Protein AF-A0A5C8WPX6-F1 (afdb_monomer_lite)

Structure (mmCIF, N/CA/C/O backbone):
data_AF-A0A5C8WPX6-F1
#
_entry.id   AF-A0A5C8WPX6-F1
#
loop_
_atom_site.group_PDB
_atom_site.id
_atom_site.type_symbol
_atom_site.label_atom_id
_atom_site.label_alt_id
_atom_site.label_comp_id
_atom_site.label_asym_id
_atom_site.label_entity_id
_atom_site.label_seq_id
_atom_site.pdbx_PDB_ins_code
_atom_site.Cartn_x
_atom_site.Cartn_y
_atom_site.Cartn_z
_atom_site.occupancy
_atom_site.B_iso_or_equiv
_atom_site.auth_seq_id
_atom_site.auth_comp_id
_atom_site.auth_asym_id
_atom_site.auth_atom_id
_atom_site.pdbx_PDB_model_num
ATOM 1 N N . MET A 1 1 ? -11.030 13.883 15.992 1.00 58.09 1 MET A N 1
ATOM 2 C CA . MET A 1 1 ? -10.259 12.973 16.875 1.00 58.09 1 MET A CA 1
ATOM 3 C C . MET A 1 1 ? -9.801 11.801 16.032 1.00 58.09 1 MET A C 1
ATOM 5 O O . MET A 1 1 ? -10.639 11.222 15.361 1.00 58.09 1 MET A O 1
ATOM 9 N N . THR A 1 2 ? -8.518 11.445 16.071 1.00 79.81 2 THR A N 1
ATOM 10 C CA . THR A 1 2 ? -7.982 10.291 15.332 1.00 79.81 2 THR A CA 1
ATOM 11 C C . THR A 1 2 ? -8.669 8.990 15.760 1.00 79.81 2 THR A C 1
ATOM 13 O O . THR A 1 2 ? -8.796 8.733 16.966 1.00 79.81 2 THR A O 1
ATOM 16 N N . SER A 1 3 ? -9.111 8.182 14.791 1.00 92.81 3 SER A N 1
ATOM 17 C CA . SER A 1 3 ? -9.838 6.932 15.044 1.00 92.81 3 SER A CA 1
ATOM 18 C C . SER A 1 3 ? -8.976 5.901 15.788 1.00 92.81 3 SER A C 1
ATOM 20 O O . SER A 1 3 ? -7.743 5.966 15.778 1.00 92.81 3 SER A O 1
ATOM 22 N N . ARG A 1 4 ? -9.615 4.929 16.459 1.00 94.94 4 ARG A N 1
ATOM 23 C CA . ARG A 1 4 ? -8.891 3.846 17.157 1.00 94.94 4 ARG A CA 1
ATOM 24 C C . ARG A 1 4 ? -8.082 2.989 16.186 1.00 94.94 4 ARG A C 1
ATOM 26 O O . ARG A 1 4 ? -6.950 2.642 16.498 1.00 94.94 4 ARG A O 1
ATOM 33 N N . LEU A 1 5 ? -8.632 2.731 14.998 1.00 95.94 5 LEU A N 1
ATOM 34 C CA . LEU A 1 5 ? -7.941 2.029 13.920 1.00 95.94 5 LEU A CA 1
ATOM 35 C C . LEU A 1 5 ? -6.635 2.734 13.544 1.00 95.94 5 LEU A C 1
ATOM 37 O O . LEU A 1 5 ? -5.576 2.112 13.556 1.00 95.94 5 LEU A O 1
ATOM 41 N N . VAL A 1 6 ? -6.695 4.041 13.276 1.00 96.88 6 VAL A N 1
ATOM 42 C CA . VAL A 1 6 ? -5.510 4.823 12.900 1.00 96.88 6 VAL A CA 1
ATOM 43 C C . VAL A 1 6 ? -4.469 4.829 14.021 1.00 96.88 6 VAL A C 1
ATOM 45 O O . VAL A 1 6 ? -3.284 4.632 13.761 1.00 96.88 6 VAL A O 1
ATOM 48 N N . LYS A 1 7 ? -4.897 4.983 15.281 1.00 95.69 7 LYS A N 1
ATOM 49 C CA . LYS A 1 7 ? -3.989 4.898 16.436 1.00 95.69 7 LYS A CA 1
ATOM 50 C C . LYS A 1 7 ? -3.297 3.535 16.516 1.00 95.69 7 LYS A C 1
ATOM 52 O O . LYS A 1 7 ? -2.087 3.488 16.714 1.00 95.69 7 LYS A O 1
ATOM 57 N N . ALA A 1 8 ? -4.036 2.444 16.325 1.00 95.81 8 ALA A N 1
ATOM 58 C CA . ALA A 1 8 ? -3.476 1.096 16.324 1.00 95.81 8 ALA A CA 1
ATOM 59 C C . ALA A 1 8 ? -2.466 0.891 15.184 1.00 95.81 8 ALA A C 1
ATOM 61 O O . ALA A 1 8 ? -1.377 0.376 15.426 1.00 95.81 8 ALA A O 1
ATOM 62 N N . LEU A 1 9 ? -2.782 1.343 13.966 1.00 96.56 9 LEU A N 1
ATOM 63 C CA . LEU A 1 9 ? -1.863 1.275 12.825 1.00 96.56 9 LEU A CA 1
ATOM 64 C C . LEU A 1 9 ? -0.558 2.035 13.096 1.00 96.56 9 LEU A C 1
ATOM 66 O O . LEU A 1 9 ? 0.528 1.496 12.860 1.00 96.56 9 LEU A O 1
ATOM 70 N N . ALA A 1 10 ? -0.662 3.247 13.645 1.00 95.19 10 ALA A N 1
ATOM 71 C CA . ALA A 1 10 ? 0.487 4.076 13.985 1.00 95.19 10 ALA A CA 1
ATOM 72 C C . ALA A 1 10 ? 1.406 3.410 15.022 1.00 95.19 10 ALA A C 1
ATOM 74 O O . ALA A 1 10 ? 2.622 3.434 14.849 1.00 95.19 10 ALA A O 1
ATOM 75 N N . LEU A 1 11 ? 0.846 2.759 16.051 1.00 94.00 11 LEU A N 1
ATOM 76 C CA . LEU A 1 11 ? 1.622 2.071 17.096 1.00 94.00 11 LEU A CA 1
ATOM 77 C C . LEU A 1 11 ? 2.496 0.932 16.557 1.00 94.00 11 LEU A C 1
ATOM 79 O O . LEU A 1 11 ? 3.579 0.683 17.083 1.00 94.00 11 LEU A O 1
ATOM 83 N N . PHE A 1 12 ? 2.046 0.238 15.511 1.00 94.12 12 PHE A N 1
ATOM 84 C CA . PHE A 1 12 ? 2.819 -0.844 14.902 1.00 94.12 12 PHE A CA 1
ATOM 85 C C . PHE A 1 12 ? 3.834 -0.370 13.858 1.00 94.12 12 PHE A C 1
ATOM 87 O O . PHE A 1 12 ? 4.673 -1.172 13.442 1.00 94.12 12 PHE A O 1
ATOM 94 N N . ASN A 1 13 ? 3.795 0.897 13.425 1.00 94.25 13 ASN A N 1
ATOM 95 C CA . ASN A 1 13 ? 4.735 1.396 12.426 1.00 94.25 13 ASN A CA 1
ATOM 96 C C . ASN A 1 13 ? 6.150 1.519 13.007 1.00 94.25 13 ASN A C 1
ATOM 98 O O . ASN A 1 13 ? 6.547 2.549 13.545 1.00 94.25 13 ASN A O 1
ATOM 102 N N . ARG A 1 14 ? 6.944 0.463 12.847 1.00 92.88 14 ARG A N 1
ATOM 103 C CA . ARG A 1 14 ? 8.343 0.408 13.288 1.00 92.88 14 ARG A CA 1
ATOM 104 C C . ARG A 1 14 ? 9.329 0.351 12.122 1.00 92.88 14 ARG A C 1
ATOM 106 O O . ARG A 1 14 ? 10.440 -0.146 12.281 1.00 92.88 14 ARG A O 1
ATOM 113 N N . LYS A 1 15 ? 8.925 0.792 10.924 1.00 93.12 15 LYS A N 1
ATOM 114 C CA . LYS A 1 15 ? 9.802 0.736 9.752 1.00 93.12 15 LYS A CA 1
ATOM 115 C C . LYS A 1 15 ? 10.900 1.790 9.864 1.00 93.12 15 LYS A C 1
ATOM 117 O O . LYS A 1 15 ? 10.620 2.981 9.813 1.00 93.12 15 LYS A O 1
ATOM 122 N N . GLU A 1 16 ? 12.152 1.355 9.963 1.00 94.31 16 GLU A N 1
ATOM 123 C CA . GLU A 1 16 ? 13.313 2.242 10.143 1.00 94.31 16 GLU A CA 1
ATOM 124 C C . GLU A 1 16 ? 13.377 3.362 9.094 1.00 94.31 16 GLU A C 1
ATOM 126 O O . GLU A 1 16 ? 13.589 4.519 9.443 1.00 94.31 16 GLU A O 1
ATOM 131 N N . ARG A 1 17 ? 13.106 3.044 7.817 1.00 92.81 17 ARG A N 1
ATOM 132 C CA . ARG A 1 17 ? 13.084 4.029 6.719 1.00 92.81 17 ARG A CA 1
ATOM 133 C C . ARG A 1 17 ? 12.062 5.147 6.937 1.00 92.81 17 ARG A C 1
ATOM 135 O O . ARG A 1 17 ? 12.356 6.290 6.612 1.00 92.81 17 ARG A O 1
ATOM 142 N N . PHE A 1 18 ? 10.895 4.835 7.501 1.00 93.38 18 PHE A N 1
ATOM 143 C CA . PHE A 1 18 ? 9.877 5.839 7.808 1.00 93.38 18 PHE A CA 1
ATOM 144 C C . PHE A 1 18 ? 10.382 6.823 8.869 1.00 93.38 18 PHE A C 1
ATOM 146 O O . PHE A 1 18 ? 10.329 8.033 8.666 1.00 93.38 18 PHE A O 1
ATOM 153 N N . TRP A 1 19 ? 10.926 6.304 9.973 1.00 93.88 19 TRP A N 1
ATOM 154 C CA . TRP A 1 19 ? 11.449 7.127 11.066 1.00 93.88 19 TRP A CA 1
ATOM 155 C C . TRP A 1 19 ? 12.663 7.953 10.638 1.00 93.88 19 TRP A C 1
ATOM 157 O O . TRP A 1 19 ? 12.741 9.135 10.961 1.00 93.88 19 TRP A O 1
ATOM 167 N N . LEU A 1 20 ? 13.561 7.367 9.840 1.00 95.50 20 LEU A N 1
ATOM 168 C CA . LEU A 1 20 ? 14.705 8.076 9.274 1.00 95.50 20 LEU A CA 1
ATOM 169 C C . LEU A 1 20 ? 14.271 9.234 8.369 1.00 95.50 20 LEU A C 1
ATOM 171 O O . LEU A 1 20 ? 14.819 10.323 8.484 1.00 95.50 20 LEU A O 1
ATOM 175 N N . LEU A 1 21 ? 13.298 9.021 7.476 1.00 94.06 21 LEU A N 1
ATOM 176 C CA . LEU A 1 21 ? 12.798 10.080 6.594 1.00 94.06 21 LEU A CA 1
ATOM 177 C C . LEU A 1 21 ? 12.067 11.176 7.374 1.00 94.06 21 LEU A C 1
ATOM 179 O O . LEU A 1 21 ? 12.248 12.352 7.067 1.00 94.06 21 LEU A O 1
ATOM 183 N N . SER A 1 22 ? 11.299 10.810 8.405 1.00 92.69 22 SER A N 1
ATOM 184 C CA . SER A 1 22 ? 10.655 11.783 9.292 1.00 92.69 22 SER A CA 1
ATOM 185 C C . SER A 1 22 ? 11.675 12.690 9.979 1.00 92.69 22 SER A C 1
ATOM 187 O O . SER A 1 22 ? 11.438 13.889 10.075 1.00 92.69 22 SER A O 1
ATOM 189 N N . GLU A 1 23 ? 12.799 12.137 10.432 1.00 95.75 23 GLU A N 1
ATOM 190 C CA . GLU A 1 23 ? 13.877 12.912 11.054 1.00 95.75 23 GLU A CA 1
ATOM 191 C C . GLU A 1 23 ? 14.651 13.743 10.020 1.00 95.75 23 GLU A C 1
ATOM 193 O O . GLU A 1 23 ? 14.890 14.931 10.213 1.00 95.75 23 GLU A O 1
ATOM 198 N N . ALA A 1 24 ? 15.023 13.133 8.893 1.00 97.06 24 ALA A N 1
ATOM 199 C CA . ALA A 1 24 ? 15.892 13.761 7.901 1.00 97.06 24 ALA A CA 1
ATOM 200 C C . ALA A 1 24 ? 15.202 14.870 7.089 1.00 97.06 24 ALA A C 1
ATOM 202 O O . ALA A 1 24 ? 15.866 15.808 6.651 1.00 97.06 24 ALA A O 1
ATOM 203 N N . VAL A 1 25 ? 13.893 14.752 6.844 1.00 95.44 25 VAL A N 1
ATOM 204 C CA . VAL A 1 25 ? 13.116 15.687 6.008 1.00 95.44 25 VAL A CA 1
ATOM 205 C C . VAL A 1 25 ? 12.213 16.599 6.850 1.00 95.44 25 VAL A C 1
ATOM 207 O O . VAL A 1 25 ? 11.917 17.720 6.437 1.00 95.44 25 VAL A O 1
ATOM 210 N N . GLY A 1 26 ? 11.779 16.152 8.031 1.00 93.50 26 GLY A N 1
ATOM 211 C CA . GLY A 1 26 ? 10.918 16.926 8.924 1.00 93.50 26 GLY A CA 1
ATOM 212 C C . GLY A 1 26 ? 9.466 17.029 8.445 1.00 93.50 26 GLY A C 1
ATOM 213 O O . GLY A 1 26 ? 8.921 16.104 7.841 1.00 93.50 26 GLY A O 1
ATOM 214 N N . GLU A 1 27 ? 8.820 18.167 8.723 1.00 89.75 27 GLU A N 1
ATOM 215 C CA . GLU A 1 27 ? 7.377 18.386 8.502 1.00 89.75 27 GLU A CA 1
ATOM 216 C C . GLU A 1 27 ? 6.929 18.100 7.059 1.00 89.75 27 GLU A C 1
ATOM 218 O O . GLU A 1 27 ? 5.843 17.563 6.840 1.00 89.75 27 GLU A O 1
ATOM 223 N N . ALA A 1 28 ? 7.781 18.382 6.068 1.00 87.62 28 ALA A N 1
ATOM 224 C CA . ALA A 1 28 ? 7.469 18.133 4.662 1.00 87.62 28 ALA A CA 1
ATOM 225 C C . ALA A 1 28 ? 7.236 16.642 4.349 1.00 87.62 28 ALA A C 1
ATOM 227 O O . ALA A 1 28 ? 6.487 16.327 3.429 1.00 87.62 28 ALA A O 1
ATOM 228 N N . PHE A 1 29 ? 7.827 15.724 5.124 1.00 90.50 29 PHE A N 1
ATOM 229 C CA . PHE A 1 29 ? 7.584 14.285 5.009 1.00 90.50 29 PHE A CA 1
ATOM 230 C C . PHE A 1 29 ? 6.397 13.809 5.848 1.00 90.50 29 PHE A C 1
ATOM 232 O O . PHE A 1 29 ? 6.056 12.644 5.778 1.00 90.50 29 PHE A O 1
ATOM 239 N N . GLN A 1 30 ? 5.735 14.650 6.644 1.00 88.19 30 GLN A N 1
ATOM 240 C CA . GLN A 1 30 ? 4.620 14.195 7.487 1.00 88.19 30 GLN A CA 1
ATOM 241 C C . GLN A 1 30 ? 3.274 14.183 6.748 1.00 88.19 30 GLN A C 1
ATOM 243 O O . GLN A 1 30 ? 2.314 13.568 7.216 1.00 88.19 30 GLN A O 1
ATOM 248 N N . LYS A 1 31 ? 3.183 14.836 5.583 1.00 91.94 31 LYS A N 1
ATOM 249 C CA . LYS A 1 31 ? 1.935 15.001 4.826 1.00 91.94 31 LYS A CA 1
ATOM 250 C C . LYS A 1 31 ? 2.082 14.480 3.401 1.00 91.94 31 LYS A C 1
ATOM 252 O O . LYS A 1 31 ? 3.047 14.800 2.710 1.00 91.94 31 LYS A O 1
ATOM 257 N N . LEU A 1 32 ? 1.096 13.709 2.944 1.00 93.88 32 LEU A N 1
ATOM 258 C CA . LEU A 1 32 ? 0.945 13.413 1.519 1.00 93.88 32 LEU A CA 1
ATOM 259 C C . LEU A 1 32 ? 0.499 14.680 0.782 1.00 93.88 32 LEU A C 1
ATOM 261 O O . LEU A 1 32 ? -0.174 15.537 1.354 1.00 93.88 32 LEU A O 1
ATOM 265 N N . SER A 1 33 ? 0.865 14.808 -0.495 1.00 93.00 33 SER A N 1
ATOM 266 C CA . SER A 1 33 ? 0.473 15.992 -1.259 1.00 93.00 33 SER A CA 1
ATOM 267 C C . SER A 1 33 ? -1.051 16.038 -1.472 1.00 93.00 33 SER A C 1
ATOM 269 O O . SER A 1 33 ? -1.661 14.995 -1.744 1.00 93.00 33 SER A O 1
ATOM 271 N N . PRO A 1 34 ? -1.680 17.230 -1.418 1.00 94.75 34 PRO A N 1
ATOM 272 C CA . PRO A 1 34 ? -3.118 17.372 -1.660 1.00 94.75 34 PRO A CA 1
ATOM 273 C C . PRO A 1 34 ? -3.557 16.811 -3.019 1.00 94.75 34 PRO A C 1
ATOM 275 O O . PRO A 1 34 ? -4.557 16.103 -3.106 1.00 94.75 34 PRO A O 1
ATOM 278 N N . ASP A 1 35 ? -2.763 17.034 -4.070 1.00 94.31 35 ASP A N 1
ATOM 279 C CA . ASP A 1 35 ? -3.039 16.516 -5.416 1.00 94.31 35 ASP A CA 1
ATOM 280 C C . ASP A 1 35 ? -3.040 14.982 -5.471 1.00 94.31 35 ASP A C 1
ATOM 282 O O . ASP A 1 35 ? -3.846 14.370 -6.186 1.00 94.31 35 ASP A O 1
ATOM 286 N N . TYR A 1 36 ? -2.141 14.343 -4.712 1.00 95.00 36 TYR A N 1
ATOM 287 C CA . TYR A 1 36 ? -2.096 12.890 -4.606 1.00 95.00 36 TYR A CA 1
ATOM 288 C C . TYR A 1 36 ? -3.333 12.363 -3.876 1.00 95.00 36 TYR A C 1
ATOM 290 O O . TYR A 1 36 ? -3.998 11.464 -4.393 1.00 95.00 36 TYR A O 1
ATOM 298 N N . LEU A 1 37 ? -3.686 12.957 -2.730 1.00 97.06 37 LEU A N 1
ATOM 299 C CA . LEU A 1 37 ? -4.878 12.584 -1.962 1.00 97.06 37 LEU A CA 1
ATOM 300 C C . LEU A 1 37 ? -6.163 12.776 -2.772 1.00 97.06 37 LEU A C 1
ATOM 302 O O . LEU A 1 37 ? -7.002 11.880 -2.790 1.00 97.06 37 LEU A O 1
ATOM 306 N N . ALA A 1 38 ? -6.294 13.880 -3.511 1.00 97.12 38 ALA A N 1
ATOM 307 C CA . ALA A 1 38 ? -7.438 14.136 -4.383 1.00 97.12 38 ALA A CA 1
ATOM 308 C C . ALA A 1 38 ? -7.551 13.088 -5.503 1.00 97.12 38 ALA A C 1
ATOM 310 O O . ALA A 1 38 ? -8.639 12.584 -5.795 1.00 97.12 38 ALA A O 1
ATOM 311 N N . SER A 1 39 ? -6.421 12.716 -6.112 1.00 96.69 39 SER A N 1
ATOM 312 C CA . SER A 1 39 ? -6.394 11.698 -7.166 1.00 96.69 39 SER A CA 1
ATOM 313 C C . SER A 1 39 ? -6.726 10.306 -6.622 1.00 96.69 39 SER A C 1
ATOM 315 O O . SER A 1 39 ? -7.511 9.580 -7.233 1.00 96.69 39 SER A O 1
ATOM 317 N N . LEU A 1 40 ? -6.172 9.948 -5.460 1.00 97.56 40 LEU A N 1
ATOM 318 C CA . LEU A 1 40 ? -6.450 8.684 -4.783 1.00 97.56 40 LEU A CA 1
ATOM 319 C C . LEU A 1 40 ? -7.916 8.606 -4.336 1.00 97.56 40 LEU A C 1
ATOM 321 O O . LEU A 1 40 ? -8.576 7.602 -4.583 1.00 97.56 40 LEU A O 1
ATOM 325 N N . SER A 1 41 ? -8.441 9.692 -3.766 1.00 97.88 41 SER A N 1
ATOM 326 C CA . SER A 1 41 ? -9.834 9.840 -3.342 1.00 97.88 41 SER A CA 1
ATOM 327 C C . SER A 1 41 ? -10.812 9.640 -4.499 1.00 97.88 41 SER A C 1
ATOM 329 O O . SER A 1 41 ? -11.744 8.838 -4.398 1.00 97.88 41 SER A O 1
ATOM 331 N N . LYS A 1 42 ? -10.558 10.299 -5.638 1.00 96.88 42 LYS A N 1
ATOM 332 C CA . LYS A 1 42 ? -11.314 10.096 -6.880 1.00 96.88 42 LYS A CA 1
ATOM 333 C C . LYS A 1 42 ? -11.251 8.646 -7.362 1.00 96.88 42 LYS A C 1
ATOM 335 O O . LYS A 1 42 ? -12.263 8.121 -7.818 1.00 96.88 42 LYS A O 1
ATOM 340 N N . GLU A 1 43 ? -10.085 8.006 -7.280 1.00 96.06 43 GLU A N 1
ATOM 341 C CA . GLU A 1 43 ? -9.913 6.628 -7.740 1.00 96.06 43 GLU A CA 1
AT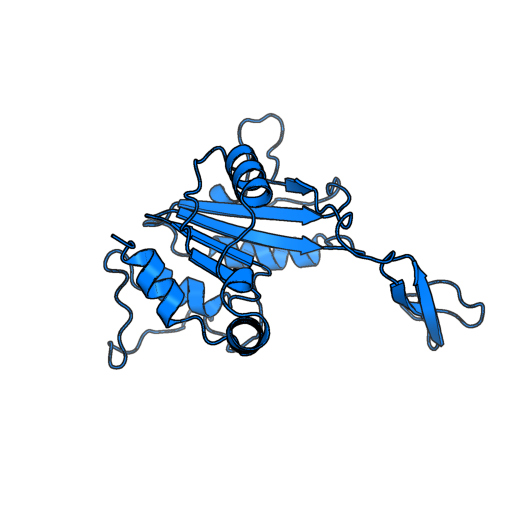OM 342 C C . GLU A 1 43 ? -10.675 5.624 -6.864 1.00 96.06 43 GLU A C 1
ATOM 344 O O . GLU A 1 43 ? -11.281 4.694 -7.388 1.00 96.06 43 GLU A O 1
ATOM 349 N N . ILE A 1 44 ? -10.723 5.807 -5.548 1.00 96.00 44 ILE A N 1
ATOM 350 C CA . ILE A 1 44 ? -11.460 4.885 -4.666 1.00 96.00 44 ILE A CA 1
ATOM 351 C C . ILE A 1 44 ? -12.927 5.287 -4.444 1.00 96.00 44 ILE A C 1
ATOM 353 O O . ILE A 1 44 ? -13.694 4.515 -3.876 1.00 96.00 44 ILE A O 1
ATOM 357 N N . GLY A 1 45 ? -13.332 6.482 -4.886 1.00 95.94 45 GLY A N 1
ATOM 358 C CA . GLY A 1 45 ? -14.686 7.008 -4.690 1.00 95.94 45 GLY A CA 1
ATOM 359 C C . GLY A 1 45 ? -15.004 7.380 -3.236 1.00 95.94 45 GLY A C 1
ATOM 360 O O . GLY A 1 45 ? -16.166 7.353 -2.837 1.00 95.94 45 GLY A O 1
ATOM 361 N N . VAL A 1 46 ? -13.987 7.699 -2.430 1.00 96.75 46 VAL A N 1
ATOM 362 C CA . VAL A 1 46 ? -14.116 8.047 -1.004 1.00 96.75 46 VAL A CA 1
ATOM 363 C C . VAL A 1 46 ? -13.299 9.294 -0.718 1.00 96.75 46 VAL A C 1
ATOM 365 O O . VAL A 1 46 ? -12.134 9.355 -1.102 1.00 96.75 46 VAL A O 1
ATOM 368 N N . SER A 1 47 ? -13.883 10.273 -0.024 1.00 97.69 47 SER A N 1
ATOM 369 C CA . SER A 1 47 ? -13.166 11.478 0.407 1.00 97.69 47 SER A CA 1
ATOM 370 C C . SER A 1 47 ? -12.073 11.109 1.408 1.00 97.69 47 SER A C 1
ATOM 372 O O . SER A 1 47 ? -12.385 10.599 2.480 1.00 97.69 47 SER A O 1
ATOM 374 N N . ILE A 1 48 ? -10.811 11.364 1.058 1.00 98.00 48 ILE A N 1
ATOM 375 C CA . ILE A 1 48 ? -9.671 11.162 1.960 1.00 98.00 48 ILE A CA 1
ATOM 376 C C . ILE A 1 48 ? -9.360 12.512 2.615 1.00 98.00 48 ILE A C 1
ATOM 378 O O . ILE A 1 48 ? -9.157 13.482 1.880 1.00 98.00 48 ILE A O 1
ATOM 382 N N . PRO A 1 49 ? -9.345 12.614 3.954 1.00 96.81 49 PRO A N 1
ATOM 383 C CA . PRO A 1 49 ? -9.036 13.869 4.624 1.00 96.81 49 PRO A CA 1
ATOM 384 C C . PRO A 1 49 ? -7.544 14.217 4.501 1.00 96.81 49 PRO A C 1
ATOM 386 O O . PRO A 1 49 ? -6.694 13.336 4.364 1.00 96.81 49 PRO A O 1
ATOM 389 N N . GLU A 1 50 ? -7.216 15.509 4.565 1.00 95.12 50 GLU A N 1
ATOM 390 C CA . GLU A 1 50 ? -5.832 16.005 4.449 1.00 95.12 50 GLU A CA 1
ATOM 391 C C . GLU A 1 50 ? -4.917 15.519 5.585 1.00 95.12 50 GLU A C 1
ATOM 393 O O . GLU A 1 50 ? -3.703 15.433 5.410 1.00 95.12 50 GLU A O 1
ATOM 398 N N . ASP A 1 51 ? -5.497 15.184 6.739 1.00 94.06 51 ASP A N 1
ATOM 399 C CA . ASP A 1 51 ? -4.814 14.657 7.920 1.00 94.06 51 ASP A CA 1
ATOM 400 C C . ASP A 1 51 ? -4.870 13.120 8.018 1.00 94.06 51 ASP A C 1
ATOM 402 O O . ASP A 1 51 ? -4.598 12.557 9.083 1.00 94.06 51 ASP A O 1
ATOM 406 N N . ALA A 1 52 ? -5.204 12.425 6.921 1.00 97.06 52 ALA A N 1
ATOM 407 C CA . ALA A 1 52 ? -5.151 10.968 6.867 1.00 97.06 52 ALA A CA 1
ATOM 408 C C . ALA A 1 52 ? -3.754 10.458 7.251 1.00 97.06 52 ALA A C 1
ATOM 410 O O . ALA A 1 52 ? -2.726 10.943 6.771 1.00 97.06 52 ALA A O 1
ATOM 411 N N . TRP A 1 53 ? -3.716 9.438 8.105 1.00 97.44 53 TRP A N 1
ATOM 412 C CA . TRP A 1 53 ? -2.465 8.809 8.507 1.00 97.44 53 TRP A CA 1
ATOM 413 C C . TRP A 1 53 ? -1.930 7.927 7.384 1.00 97.44 53 TRP A C 1
ATOM 415 O O . TRP A 1 53 ? -2.703 7.315 6.651 1.00 97.44 53 TRP A O 1
ATOM 425 N N . TRP A 1 54 ? -0.611 7.812 7.268 1.00 97.75 54 TRP A N 1
ATOM 426 C CA . TRP A 1 54 ? 0.010 6.975 6.252 1.00 97.75 54 TRP A CA 1
ATOM 427 C C . TRP A 1 54 ? 1.381 6.448 6.685 1.00 97.75 54 TRP A C 1
ATOM 429 O O . TRP A 1 54 ? 2.008 6.972 7.606 1.00 97.75 54 TRP A O 1
ATOM 439 N N . ALA A 1 55 ? 1.850 5.399 6.007 1.00 96.75 55 ALA A N 1
ATOM 440 C CA . ALA A 1 55 ? 3.198 4.859 6.175 1.00 96.75 55 ALA A CA 1
ATOM 441 C C . ALA A 1 55 ? 3.696 4.179 4.892 1.00 96.75 55 ALA A C 1
ATOM 443 O O . ALA A 1 55 ? 2.915 3.531 4.193 1.00 96.75 55 ALA A O 1
ATOM 444 N N . PHE A 1 56 ? 4.999 4.290 4.611 1.00 94.69 56 PHE A N 1
ATOM 445 C CA . PHE A 1 56 ? 5.665 3.501 3.568 1.00 94.69 56 PHE A CA 1
ATOM 446 C C . PHE A 1 56 ? 6.147 2.157 4.110 1.00 94.69 56 PHE A C 1
ATOM 448 O O . PHE A 1 56 ? 6.485 2.038 5.290 1.00 94.69 56 PHE A O 1
ATOM 455 N N . ASP A 1 57 ? 6.217 1.168 3.219 1.00 94.06 57 ASP A N 1
ATOM 456 C CA . ASP A 1 57 ? 6.740 -0.173 3.487 1.00 94.06 57 ASP A CA 1
ATOM 457 C C . ASP A 1 57 ? 6.134 -0.815 4.750 1.00 94.06 57 ASP A C 1
ATOM 459 O O . ASP A 1 57 ? 6.833 -1.415 5.575 1.00 94.06 57 ASP A O 1
ATOM 463 N N . TYR A 1 58 ? 4.824 -0.649 4.937 1.00 95.31 58 TYR A N 1
ATOM 464 C CA . TYR A 1 58 ? 4.126 -1.155 6.113 1.00 95.31 58 TYR A CA 1
ATOM 465 C C . TYR A 1 58 ? 3.985 -2.675 6.022 1.00 95.31 58 TYR A C 1
ATOM 467 O O . TYR A 1 58 ? 3.582 -3.206 4.987 1.00 95.31 58 TYR A O 1
ATOM 475 N N . HIS A 1 59 ? 4.307 -3.402 7.091 1.00 94.00 59 HIS A N 1
ATOM 476 C CA . HIS A 1 59 ? 4.349 -4.862 7.014 1.00 94.00 59 HIS A CA 1
ATOM 477 C C . HIS A 1 59 ? 2.940 -5.464 7.030 1.00 94.00 59 HIS A C 1
ATOM 479 O O . HIS A 1 59 ? 2.073 -5.066 7.813 1.00 94.00 59 HIS A O 1
ATOM 485 N N . PHE A 1 60 ? 2.736 -6.506 6.223 1.00 92.75 60 PHE A N 1
ATOM 486 C CA . PHE A 1 60 ? 1.459 -7.219 6.159 1.00 92.75 60 PHE A CA 1
ATOM 487 C C . PHE A 1 60 ? 1.029 -7.799 7.520 1.00 92.75 60 PHE A C 1
ATOM 489 O O . PHE A 1 60 ? -0.136 -7.713 7.905 1.00 92.75 60 PHE A O 1
ATOM 496 N N . GLU A 1 61 ? 1.978 -8.333 8.289 1.00 92.62 61 GLU A N 1
ATOM 497 C CA . GLU A 1 61 ? 1.723 -8.912 9.615 1.00 92.62 61 GLU A CA 1
ATOM 498 C C . GLU A 1 61 ? 1.262 -7.873 10.644 1.00 92.62 61 GLU A C 1
ATOM 500 O O . GLU A 1 61 ? 0.452 -8.186 11.516 1.00 92.62 61 GLU A O 1
ATOM 505 N N . TRP A 1 62 ? 1.743 -6.630 10.532 1.00 94.31 62 TRP A N 1
ATOM 506 C CA . TRP A 1 62 ? 1.317 -5.530 11.400 1.00 94.31 62 TRP A CA 1
ATOM 507 C C . TRP A 1 62 ? -0.136 -5.163 11.121 1.00 94.31 62 TRP A C 1
ATOM 509 O O . TRP A 1 62 ? -0.936 -5.057 12.048 1.00 94.31 62 TRP A O 1
ATOM 519 N N . LEU A 1 63 ? -0.500 -5.056 9.839 1.00 95.19 63 LEU A N 1
ATOM 520 C CA . LEU A 1 63 ? -1.881 -4.804 9.438 1.00 95.19 63 LEU A CA 1
ATOM 521 C C . LEU A 1 63 ? -2.810 -5.930 9.904 1.00 95.19 63 LEU A C 1
ATOM 523 O O . LEU A 1 63 ? -3.871 -5.654 10.462 1.00 95.19 63 LEU A O 1
ATOM 527 N N . TYR A 1 64 ? -2.397 -7.188 9.729 1.00 94.00 64 TYR A N 1
ATOM 528 C CA . TYR A 1 64 ? -3.155 -8.333 10.227 1.00 94.00 64 TYR A CA 1
ATOM 529 C C . TYR A 1 64 ? -3.379 -8.244 11.743 1.00 94.00 64 TYR A C 1
ATOM 531 O O . TYR A 1 64 ? -4.516 -8.366 12.191 1.00 94.00 64 TYR A O 1
ATOM 539 N N . ALA A 1 65 ? -2.331 -7.981 12.532 1.00 92.62 65 ALA A N 1
ATOM 540 C CA . ALA A 1 65 ? -2.440 -7.871 13.987 1.00 92.62 65 ALA A CA 1
ATOM 541 C C . ALA A 1 65 ? -3.395 -6.745 14.423 1.00 92.62 65 ALA A C 1
ATOM 543 O O . ALA A 1 65 ? -4.213 -6.942 15.325 1.00 92.62 65 ALA A O 1
ATOM 544 N N . VAL A 1 66 ? -3.343 -5.589 13.752 1.00 94.50 66 VAL A N 1
ATOM 545 C CA . VAL A 1 66 ? -4.269 -4.475 14.005 1.00 94.50 66 VAL A CA 1
ATOM 546 C C . VAL A 1 66 ? -5.706 -4.879 13.700 1.00 94.50 66 VAL A C 1
ATOM 548 O O . VAL A 1 66 ? -6.571 -4.738 14.564 1.00 94.50 66 VAL A O 1
ATOM 551 N N . LEU A 1 67 ? -5.971 -5.418 12.510 1.00 94.75 67 LEU A N 1
ATOM 552 C CA . LEU A 1 67 ? -7.321 -5.815 12.109 1.00 94.75 67 LEU A CA 1
ATOM 553 C C . LEU A 1 67 ? -7.868 -6.960 12.972 1.00 94.75 67 LEU A C 1
ATOM 555 O O . LEU A 1 67 ? -9.053 -6.978 13.294 1.00 94.75 67 LEU A O 1
ATOM 559 N N . PHE A 1 68 ? -7.009 -7.870 13.427 1.00 92.12 68 PHE A N 1
ATOM 560 C CA . PHE A 1 68 ? -7.376 -8.945 14.349 1.00 92.12 68 PHE A CA 1
ATOM 561 C C . PHE A 1 68 ? -7.785 -8.424 15.739 1.00 92.12 68 PHE A C 1
ATOM 563 O O . PHE A 1 68 ? -8.578 -9.059 16.427 1.00 92.12 68 PHE A O 1
ATOM 570 N N . SER A 1 69 ? -7.284 -7.256 16.156 1.00 89.69 69 SER A N 1
ATOM 571 C CA . SER A 1 69 ? -7.665 -6.601 17.422 1.00 89.69 69 SER A CA 1
ATOM 572 C C . SER A 1 69 ? -9.000 -5.835 17.360 1.00 89.69 69 SER A C 1
ATOM 574 O O . SER A 1 69 ? -9.383 -5.144 18.311 1.00 89.69 69 SER A O 1
ATOM 576 N N . SER A 1 70 ? -9.712 -5.919 16.236 1.00 87.75 70 SER A N 1
ATOM 577 C CA . SER A 1 70 ? -11.042 -5.337 16.063 1.00 87.75 70 SER A CA 1
ATOM 578 C C . SER A 1 70 ? -12.101 -6.000 16.967 1.00 87.75 70 SER A C 1
ATOM 580 O O . SER A 1 70 ? -11.900 -7.114 17.454 1.00 87.75 70 SER A O 1
ATOM 582 N N . PRO A 1 71 ? -13.229 -5.316 17.252 1.00 86.81 71 PRO A N 1
ATOM 583 C CA . PRO A 1 71 ? -13.548 -3.922 16.911 1.00 86.81 71 PRO A CA 1
ATOM 584 C C . PRO A 1 71 ? -12.873 -2.897 17.838 1.00 86.81 71 PRO A C 1
ATOM 586 O O . PRO A 1 71 ? -13.000 -1.692 17.629 1.00 86.81 71 PRO A O 1
ATOM 589 N N . ALA A 1 72 ? -12.177 -3.350 18.886 1.00 87.50 72 ALA A N 1
ATOM 590 C CA . ALA A 1 72 ? -11.563 -2.456 19.861 1.00 87.50 72 ALA A CA 1
ATOM 591 C C . ALA A 1 72 ? -10.405 -1.647 19.261 1.00 87.50 72 ALA A C 1
ATOM 593 O O . ALA A 1 72 ? -10.213 -0.498 19.669 1.00 87.50 72 ALA A O 1
ATOM 594 N N . PHE A 1 73 ? -9.670 -2.242 18.311 1.00 89.62 73 PHE A N 1
ATOM 595 C CA . PHE A 1 73 ? -8.435 -1.699 17.739 1.00 89.62 73 PHE A CA 1
ATOM 596 C C . PHE A 1 73 ? -7.492 -1.210 18.840 1.00 89.62 73 PHE A C 1
ATOM 598 O O . PHE A 1 73 ? -7.012 -0.080 18.821 1.00 89.62 73 PHE A O 1
ATOM 605 N N . ASN A 1 74 ? -7.302 -2.048 19.857 1.00 86.62 74 ASN A N 1
ATOM 606 C CA . ASN A 1 74 ? -6.517 -1.712 21.038 1.00 86.62 74 ASN A CA 1
ATOM 607 C C . ASN A 1 74 ? -5.441 -2.774 21.292 1.00 86.62 74 ASN A C 1
ATOM 609 O O . ASN A 1 74 ? -5.523 -3.497 22.284 1.00 86.62 74 ASN A O 1
ATOM 613 N N . PRO A 1 75 ? -4.467 -2.914 20.378 1.00 82.50 75 PRO A N 1
ATOM 614 C CA . PRO A 1 75 ? -3.365 -3.846 20.567 1.00 82.50 75 PRO A CA 1
ATOM 615 C C . PRO A 1 75 ? -2.528 -3.410 21.774 1.00 82.50 75 PRO A C 1
ATOM 617 O O . PRO A 1 75 ? -2.059 -2.273 21.812 1.00 82.50 75 PRO A O 1
ATOM 620 N N . SER A 1 76 ? -2.335 -4.294 22.756 1.00 79.56 76 SER A N 1
ATOM 621 C CA . SER A 1 76 ? -1.546 -3.984 23.954 1.00 79.56 76 SER A CA 1
ATOM 622 C C . SER A 1 76 ? -0.487 -5.056 24.243 1.00 79.56 76 SER A C 1
ATOM 624 O O . SER A 1 76 ? -0.761 -6.256 24.145 1.00 79.56 76 SER A O 1
ATOM 626 N N . PRO A 1 77 ? 0.745 -4.667 24.627 1.00 79.00 77 PRO A N 1
ATOM 627 C CA . PRO A 1 77 ? 1.706 -5.614 25.182 1.00 79.00 77 PRO A CA 1
ATOM 628 C C . PRO A 1 77 ? 1.112 -6.327 26.403 1.00 79.00 77 PRO A C 1
ATOM 630 O O . PRO A 1 77 ? 0.514 -5.687 27.264 1.00 79.00 77 PRO A O 1
ATOM 633 N N . GLY A 1 78 ? 1.290 -7.646 26.490 1.00 72.88 78 GLY A N 1
ATOM 634 C CA . GLY A 1 78 ? 0.730 -8.451 27.583 1.00 72.88 78 GLY A CA 1
ATOM 635 C C . GLY A 1 78 ? -0.692 -8.967 27.342 1.00 72.88 78 GLY A C 1
ATOM 636 O O . GLY A 1 78 ? -1.228 -9.652 28.212 1.00 72.88 78 GLY A O 1
ATOM 637 N N . ASP A 1 79 ? -1.282 -8.706 26.170 1.00 77.62 79 ASP A N 1
ATOM 638 C CA . ASP A 1 79 ? -2.502 -9.390 25.734 1.00 77.62 79 ASP A CA 1
ATOM 639 C C . ASP A 1 79 ? -2.315 -10.919 25.707 1.00 77.62 79 ASP A C 1
ATOM 641 O O . ASP A 1 79 ? -1.207 -11.445 25.556 1.00 77.62 79 ASP A O 1
ATOM 645 N N . ALA A 1 80 ? -3.427 -11.652 25.819 1.00 78.25 80 ALA A N 1
ATOM 646 C CA . ALA A 1 80 ? -3.416 -13.111 25.761 1.00 78.25 80 ALA A CA 1
ATOM 647 C C . ALA A 1 80 ? -2.738 -13.627 24.479 1.00 78.25 80 ALA A C 1
ATOM 649 O O . ALA A 1 80 ? -3.014 -13.136 23.377 1.00 78.25 80 ALA A O 1
ATOM 650 N N . ILE A 1 81 ? -1.907 -14.666 24.630 1.00 84.50 81 ILE A N 1
ATOM 651 C CA . ILE A 1 81 ? -1.195 -15.326 23.528 1.00 84.50 81 ILE A CA 1
ATOM 652 C C . ILE A 1 81 ? -2.198 -15.734 22.446 1.00 84.50 81 ILE A C 1
ATOM 654 O O . ILE A 1 81 ? -3.189 -16.417 22.714 1.00 84.50 81 ILE A O 1
ATOM 658 N N . LYS A 1 82 ? -1.931 -15.318 21.207 1.00 86.81 82 LYS A N 1
ATOM 659 C CA . LYS A 1 82 ? -2.740 -15.675 20.040 1.00 86.81 82 LYS A CA 1
ATOM 660 C C . LYS A 1 82 ? -2.118 -16.867 19.327 1.00 86.81 82 LYS A C 1
ATOM 662 O O . LYS A 1 82 ? -0.898 -16.959 19.194 1.00 86.81 82 LYS A O 1
ATOM 667 N N . THR A 1 83 ? -2.959 -17.783 18.859 1.00 85.75 83 THR A N 1
ATOM 668 C CA . THR A 1 83 ? -2.491 -18.883 18.015 1.00 85.75 83 THR A CA 1
ATOM 669 C C . THR A 1 83 ? -2.143 -18.353 16.623 1.00 85.75 83 THR A C 1
ATOM 671 O O . THR A 1 83 ? -2.740 -17.396 16.136 1.00 85.75 83 THR A O 1
ATOM 674 N N . ASN A 1 84 ? -1.165 -18.982 15.977 1.00 88.44 84 ASN A N 1
ATOM 675 C CA . ASN A 1 84 ? -0.770 -18.695 14.597 1.00 88.44 84 ASN A CA 1
ATOM 676 C C . ASN A 1 84 ? -0.929 -19.957 13.729 1.00 88.44 84 ASN A C 1
ATOM 678 O O . ASN A 1 84 ? -0.057 -20.307 12.935 1.00 88.44 84 ASN A O 1
ATOM 682 N N . SER A 1 85 ? -2.024 -20.695 13.935 1.00 82.88 85 SER A N 1
ATOM 683 C CA . SER A 1 85 ? -2.319 -21.958 13.241 1.00 82.88 85 SER A CA 1
ATOM 684 C C . SER A 1 85 ? -2.402 -21.782 11.722 1.00 82.88 85 SER A C 1
ATOM 686 O O . SER A 1 85 ? -1.922 -22.632 10.974 1.00 82.88 85 SER A O 1
ATOM 688 N N . GLU A 1 86 ? -2.923 -20.642 11.268 1.00 82.06 86 GLU A N 1
ATOM 689 C CA . GLU A 1 86 ? -3.029 -20.272 9.851 1.00 82.06 86 GLU A CA 1
ATOM 690 C C . GLU A 1 86 ? -1.701 -19.787 9.243 1.00 82.06 86 GLU A C 1
ATOM 692 O O . GLU A 1 86 ? -1.610 -19.540 8.038 1.00 82.06 86 GLU A O 1
ATOM 697 N N . LYS A 1 87 ? -0.640 -19.679 10.061 1.00 84.31 87 LYS A N 1
ATOM 698 C CA . LYS A 1 87 ? 0.696 -19.214 9.656 1.00 84.31 87 LYS A CA 1
ATOM 699 C C . LYS A 1 87 ? 0.631 -17.868 8.926 1.00 84.31 87 LYS A C 1
ATOM 701 O O . LYS A 1 87 ? 1.250 -17.701 7.872 1.00 84.31 87 LYS A O 1
ATOM 706 N N . LEU A 1 88 ? -0.147 -16.927 9.460 1.00 83.38 88 LEU A N 1
ATOM 707 C CA . LEU A 1 88 ? -0.274 -15.564 8.930 1.00 83.38 88 LEU A CA 1
ATOM 708 C C . LEU A 1 88 ? 0.809 -14.633 9.482 1.00 83.38 88 LEU A C 1
ATOM 710 O O . LEU A 1 88 ? 1.203 -13.698 8.795 1.00 83.38 88 LEU A O 1
ATOM 714 N N . ILE A 1 89 ? 1.361 -14.953 10.656 1.00 87.81 89 ILE A N 1
ATOM 715 C CA . ILE A 1 89 ? 2.585 -14.348 11.191 1.00 87.81 89 ILE A CA 1
ATOM 716 C C . ILE A 1 89 ? 3.760 -15.254 10.811 1.00 87.81 89 ILE A C 1
ATOM 718 O O . ILE A 1 89 ? 3.965 -16.316 11.395 1.00 87.81 89 ILE A O 1
ATOM 722 N N . ARG A 1 90 ? 4.503 -14.896 9.771 1.00 84.81 90 ARG A N 1
ATOM 723 C CA . ARG A 1 90 ? 5.598 -15.687 9.188 1.00 84.81 90 ARG A CA 1
ATOM 724 C C . ARG A 1 90 ? 6.976 -15.136 9.528 1.00 84.81 90 ARG A C 1
ATOM 726 O O . ARG A 1 90 ? 7.964 -15.787 9.200 1.00 84.81 90 ARG A O 1
ATOM 733 N N . SER A 1 91 ? 7.048 -13.965 10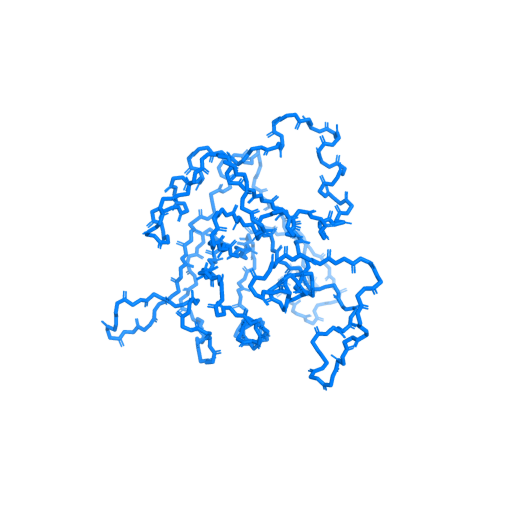.162 1.00 80.00 91 SER A N 1
ATOM 734 C CA . SER A 1 91 ? 8.289 -13.209 10.347 1.00 80.00 91 SER A CA 1
ATOM 735 C C . SER A 1 91 ? 9.015 -12.942 9.024 1.00 80.00 91 SER A C 1
ATOM 737 O O . SER A 1 91 ? 10.242 -12.852 8.994 1.00 80.00 91 SER A O 1
ATOM 739 N N . ASN A 1 92 ? 8.270 -12.829 7.918 1.00 77.62 92 ASN A N 1
ATOM 740 C CA . ASN A 1 92 ? 8.830 -12.465 6.623 1.00 77.62 92 ASN A CA 1
ATOM 741 C C . ASN A 1 92 ? 8.599 -10.973 6.333 1.00 77.62 92 ASN A C 1
ATOM 743 O O . ASN A 1 92 ? 7.639 -10.362 6.797 1.00 77.62 92 ASN A O 1
ATOM 747 N N . GLN A 1 93 ? 9.522 -10.362 5.591 1.00 67.19 93 GLN A N 1
ATOM 748 C CA . GLN A 1 93 ? 9.419 -8.95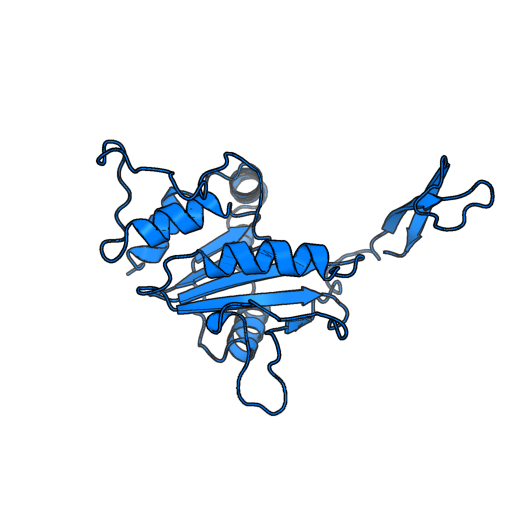4 5.204 1.00 67.19 93 GLN A CA 1
ATOM 749 C C . GLN A 1 93 ? 8.654 -8.855 3.891 1.00 67.19 93 GLN A C 1
ATOM 751 O O . GLN A 1 93 ? 9.237 -8.824 2.809 1.00 67.19 93 GLN A O 1
ATOM 756 N N . GLU A 1 94 ? 7.332 -8.896 3.992 1.00 82.31 94 GLU A N 1
ATOM 757 C CA . GLU A 1 94 ? 6.470 -8.527 2.881 1.00 82.31 94 GLU A CA 1
ATOM 758 C C . GLU A 1 94 ? 5.702 -7.272 3.233 1.00 82.31 94 GLU A C 1
ATOM 760 O O . GLU A 1 94 ? 4.774 -7.266 4.049 1.00 82.31 94 GLU A O 1
ATOM 765 N N . ASP A 1 95 ? 6.140 -6.213 2.573 1.00 90.69 95 ASP A N 1
ATOM 766 C CA . ASP A 1 95 ? 5.701 -4.863 2.827 1.00 90.69 95 ASP A CA 1
ATOM 767 C C . ASP A 1 95 ? 4.617 -4.469 1.813 1.00 90.69 95 ASP A C 1
ATOM 769 O O . ASP A 1 95 ? 4.465 -5.055 0.731 1.00 90.69 95 ASP A O 1
ATOM 773 N N . MET A 1 96 ? 3.809 -3.499 2.208 1.00 93.62 96 MET A N 1
ATOM 774 C CA . MET A 1 96 ? 2.930 -2.728 1.342 1.00 93.62 96 MET A CA 1
ATOM 775 C C . MET A 1 96 ? 3.640 -1.416 1.058 1.00 93.62 96 MET A C 1
ATOM 777 O O . MET A 1 96 ? 4.078 -0.766 2.007 1.00 93.62 96 MET A O 1
ATOM 781 N N . ASP A 1 97 ? 3.758 -1.039 -0.215 1.00 95.19 97 ASP A N 1
ATOM 782 C CA . ASP A 1 97 ? 4.560 0.130 -0.581 1.00 95.19 97 ASP A CA 1
ATOM 783 C C . ASP A 1 97 ? 4.054 1.381 0.137 1.00 95.19 97 ASP A C 1
ATOM 785 O O . ASP A 1 97 ? 4.854 2.084 0.740 1.00 95.19 97 ASP A O 1
ATOM 789 N N . LEU A 1 98 ? 2.735 1.600 0.176 1.00 97.19 98 LEU A N 1
ATOM 790 C CA . LEU A 1 98 ? 2.101 2.655 0.966 1.00 97.19 98 LEU A CA 1
ATOM 791 C C . LEU A 1 98 ? 0.777 2.166 1.575 1.00 97.19 98 LEU A C 1
ATOM 793 O O . LEU A 1 98 ? -0.007 1.474 0.926 1.00 97.19 98 LEU A O 1
ATOM 797 N N . ILE A 1 99 ? 0.504 2.574 2.812 1.00 98.06 99 ILE A N 1
ATOM 798 C CA . ILE A 1 99 ? -0.818 2.488 3.443 1.00 98.06 99 ILE A CA 1
ATOM 799 C C . ILE A 1 99 ? -1.306 3.896 3.789 1.00 98.06 99 ILE A C 1
ATOM 801 O O . ILE A 1 99 ? -0.518 4.714 4.254 1.00 98.06 99 ILE A O 1
ATOM 805 N N . VAL A 1 100 ? -2.593 4.170 3.574 1.00 98.44 100 VAL A N 1
ATOM 806 C CA . VAL A 1 100 ? -3.288 5.395 4.004 1.00 98.44 100 VAL A CA 1
ATOM 807 C C . VAL A 1 100 ? -4.515 4.987 4.812 1.00 98.44 100 VAL A C 1
ATOM 809 O O . VAL A 1 100 ? -5.248 4.094 4.391 1.00 98.44 100 VAL A O 1
ATOM 812 N N . ALA A 1 101 ? -4.755 5.604 5.965 1.00 98.12 101 ALA A N 1
ATOM 813 C CA . ALA A 1 101 ? -5.875 5.271 6.834 1.00 98.12 101 ALA A CA 1
ATOM 814 C C . ALA A 1 101 ? -6.505 6.503 7.489 1.00 98.12 101 ALA A C 1
ATOM 816 O O . ALA A 1 101 ? -5.825 7.439 7.912 1.00 98.12 101 ALA A O 1
ATOM 817 N N . PHE A 1 102 ? -7.827 6.468 7.596 1.00 97.62 102 PHE A N 1
ATOM 818 C CA . PHE A 1 102 ? -8.669 7.486 8.218 1.00 97.62 102 PHE A CA 1
ATOM 819 C C . PHE A 1 102 ? -9.985 6.822 8.619 1.00 97.62 102 PHE A C 1
ATOM 821 O O . PHE A 1 102 ? -10.425 5.899 7.944 1.00 97.62 102 PHE A O 1
ATOM 828 N N . ASP A 1 103 ? -10.601 7.250 9.722 1.00 95.75 103 ASP A N 1
ATOM 829 C CA . ASP A 1 103 ? -11.824 6.626 10.249 1.00 95.75 103 ASP A CA 1
ATOM 830 C C . ASP A 1 103 ? -11.722 5.088 10.326 1.00 95.75 103 ASP A C 1
ATOM 832 O O . ASP A 1 103 ? -10.863 4.575 11.053 1.00 95.75 103 ASP A O 1
ATOM 836 N N . ASP A 1 104 ? -12.578 4.368 9.601 1.00 95.75 104 ASP A N 1
ATOM 837 C CA . ASP A 1 104 ? -12.576 2.915 9.410 1.00 95.75 104 ASP A CA 1
ATOM 838 C C . ASP A 1 104 ? -12.026 2.489 8.032 1.00 95.75 104 ASP A C 1
ATOM 840 O O . ASP A 1 104 ? -12.108 1.319 7.669 1.00 95.75 104 ASP A O 1
ATOM 844 N N . VAL A 1 105 ? -11.470 3.414 7.248 1.00 97.94 105 VAL A N 1
ATOM 845 C CA . VAL A 1 105 ? -10.978 3.178 5.887 1.00 97.94 105 VAL A CA 1
ATOM 846 C C . VAL A 1 105 ? -9.474 2.912 5.882 1.00 97.94 105 VAL A C 1
ATOM 848 O O . VAL A 1 105 ? -8.691 3.631 6.503 1.00 97.94 105 VAL A O 1
ATOM 851 N N . ILE A 1 106 ? -9.061 1.901 5.116 1.00 98.44 106 ILE A N 1
ATOM 852 C CA . ILE A 1 106 ? -7.662 1.589 4.810 1.00 98.44 106 ILE A CA 1
ATOM 853 C C . ILE A 1 106 ? -7.485 1.503 3.296 1.00 98.44 106 ILE A C 1
ATOM 855 O O . ILE A 1 106 ? -8.141 0.713 2.622 1.00 98.44 106 ILE A O 1
ATOM 859 N N . VAL A 1 107 ? -6.537 2.259 2.760 1.00 98.50 107 VAL A N 1
ATOM 860 C CA . VAL A 1 107 ? -6.117 2.196 1.362 1.00 98.50 107 VAL A CA 1
ATOM 861 C C . VAL A 1 107 ? -4.708 1.626 1.313 1.00 98.50 107 VAL A C 1
ATOM 863 O O . VAL A 1 107 ? -3.772 2.214 1.848 1.00 98.50 107 VAL A O 1
ATOM 866 N N . ILE A 1 108 ? -4.559 0.472 0.675 1.00 98.31 108 ILE A N 1
ATOM 867 C CA . ILE A 1 108 ? -3.277 -0.185 0.435 1.00 98.31 108 ILE A CA 1
ATOM 868 C C . ILE A 1 108 ? -2.869 0.129 -0.998 1.00 98.31 108 ILE A C 1
ATOM 870 O O . ILE A 1 108 ? -3.623 -0.149 -1.929 1.00 98.31 108 ILE A O 1
ATOM 874 N N . VAL A 1 109 ? -1.675 0.676 -1.183 1.00 97.62 109 VAL A N 1
ATOM 875 C CA . VAL A 1 109 ? -1.139 1.042 -2.491 1.00 97.62 109 VAL A CA 1
ATOM 876 C C . VAL A 1 109 ? 0.121 0.227 -2.763 1.00 97.62 109 VAL A C 1
ATOM 878 O O . VAL A 1 109 ? 1.041 0.212 -1.951 1.00 97.62 109 VAL A O 1
ATOM 881 N N . GLU A 1 110 ? 0.164 -0.435 -3.919 1.00 96.31 110 GLU A N 1
ATOM 882 C CA . GLU A 1 110 ? 1.347 -1.142 -4.416 1.00 96.31 110 GLU A CA 1
ATOM 883 C C . GLU A 1 110 ? 1.879 -0.441 -5.667 1.00 96.31 110 GLU A C 1
ATOM 885 O O . GLU A 1 110 ? 1.137 -0.221 -6.627 1.00 96.31 110 GLU A O 1
ATOM 890 N N . ALA A 1 111 ? 3.166 -0.122 -5.685 1.00 94.44 111 ALA A N 1
ATOM 891 C CA . ALA A 1 111 ? 3.828 0.628 -6.730 1.00 94.44 111 ALA A CA 1
ATOM 892 C C . ALA A 1 111 ? 4.727 -0.252 -7.607 1.00 94.44 111 ALA A C 1
ATOM 894 O O . ALA A 1 111 ? 5.469 -1.118 -7.146 1.00 94.44 111 ALA A O 1
ATOM 895 N N . LYS A 1 112 ? 4.731 0.032 -8.910 1.00 91.50 112 LYS A N 1
ATOM 896 C CA . LYS A 1 112 ? 5.792 -0.404 -9.820 1.00 91.50 112 LYS A CA 1
ATOM 897 C C . LYS A 1 112 ? 6.172 0.707 -10.778 1.00 91.50 112 LYS A C 1
ATOM 899 O O . LYS A 1 112 ? 5.320 1.266 -11.459 1.00 91.50 112 LYS A O 1
ATOM 904 N N . LEU A 1 113 ? 7.473 0.973 -10.863 1.00 86.62 113 LEU A N 1
ATOM 905 C CA . LEU A 1 113 ? 8.026 1.965 -11.780 1.00 86.62 113 LEU A CA 1
ATOM 906 C C . LEU A 1 113 ? 8.408 1.340 -13.130 1.00 86.62 113 LEU A C 1
ATOM 908 O O . LEU A 1 113 ? 7.819 1.688 -14.144 1.00 86.62 113 LEU A O 1
ATOM 912 N N . SER A 1 114 ? 9.341 0.384 -13.123 1.00 78.00 114 SER A N 1
ATOM 913 C CA . SER A 1 114 ? 10.001 -0.147 -14.332 1.00 78.00 114 SER A CA 1
ATOM 914 C C . SER A 1 114 ? 9.689 -1.606 -14.662 1.00 78.00 114 SER A C 1
ATOM 916 O O . SER A 1 114 ? 9.958 -2.106 -15.755 1.00 78.00 114 SER A O 1
ATOM 918 N N . THR A 1 115 ? 9.123 -2.337 -13.703 1.00 78.56 115 THR A N 1
ATOM 919 C CA . THR A 1 115 ? 8.738 -3.739 -13.891 1.00 78.56 115 THR A CA 1
ATOM 920 C C . THR A 1 115 ? 7.229 -3.857 -14.038 1.00 78.56 115 THR A C 1
ATOM 922 O O . THR A 1 115 ? 6.476 -3.011 -13.565 1.00 78.56 115 THR A O 1
ATOM 925 N N . SER A 1 116 ? 6.763 -4.929 -14.677 1.00 81.94 116 SER A N 1
ATOM 926 C CA . SER A 1 116 ? 5.348 -5.302 -14.651 1.00 81.94 116 SER A CA 1
ATOM 927 C C . SER A 1 116 ? 5.063 -6.233 -13.474 1.00 81.94 116 SER A C 1
ATOM 929 O O . SER A 1 116 ? 5.950 -6.924 -12.964 1.00 81.94 116 SER A O 1
ATOM 931 N N . TRP A 1 117 ? 3.814 -6.257 -13.016 1.00 88.25 117 TRP A N 1
ATOM 932 C CA . TRP A 1 117 ? 3.360 -7.304 -12.110 1.00 88.25 117 TRP A CA 1
ATOM 933 C C . TRP A 1 117 ? 3.166 -8.599 -12.894 1.00 88.25 117 TRP A C 1
ATOM 935 O O . TRP A 1 117 ? 2.454 -8.631 -13.898 1.00 88.25 117 TRP A O 1
ATOM 945 N N . SER A 1 118 ? 3.783 -9.681 -12.423 1.00 88.81 118 SER A N 1
ATOM 946 C CA . SER A 1 118 ? 3.455 -11.019 -12.913 1.00 88.81 118 SER A CA 1
ATOM 947 C C . SER A 1 118 ? 2.217 -11.567 -12.203 1.00 88.81 118 SER A C 1
ATOM 949 O O . SER A 1 118 ? 2.012 -11.307 -11.016 1.00 88.81 118 SER A O 1
ATOM 951 N N . ASN A 1 119 ? 1.452 -12.422 -12.887 1.00 91.62 119 ASN A N 1
ATOM 952 C CA . ASN A 1 119 ? 0.291 -13.095 -12.290 1.00 91.62 119 ASN A CA 1
ATOM 953 C C . ASN A 1 119 ? 0.655 -13.958 -11.072 1.00 91.62 119 ASN A C 1
ATOM 955 O O . ASN A 1 119 ? -0.142 -14.112 -10.155 1.00 91.62 119 ASN A O 1
ATOM 959 N N . LYS A 1 120 ? 1.886 -14.483 -11.014 1.00 89.75 120 LYS A N 1
ATOM 960 C CA . LYS A 1 120 ? 2.381 -15.212 -9.838 1.00 89.75 120 LYS A CA 1
ATOM 961 C C . LYS A 1 120 ? 2.530 -14.293 -8.621 1.00 89.75 120 LYS A C 1
ATOM 963 O O . LYS A 1 120 ? 2.150 -14.678 -7.517 1.00 89.75 120 LYS A O 1
ATOM 968 N N . GLN A 1 121 ? 3.086 -13.095 -8.815 1.00 87.88 121 GLN A N 1
ATOM 969 C CA . GLN A 1 121 ? 3.240 -12.107 -7.742 1.00 87.88 121 GLN A CA 1
ATOM 970 C C . GLN A 1 121 ? 1.877 -11.612 -7.258 1.00 87.88 121 GLN A C 1
ATOM 972 O O . GLN A 1 121 ? 1.630 -11.617 -6.052 1.00 87.88 121 GLN A O 1
ATOM 977 N N . THR A 1 122 ? 0.977 -11.258 -8.180 1.00 89.69 122 THR A N 1
ATOM 978 C CA . THR A 1 122 ? -0.360 -10.773 -7.815 1.00 89.69 122 THR A CA 1
ATOM 979 C C . THR A 1 122 ? -1.195 -11.844 -7.133 1.00 89.69 122 THR A C 1
ATOM 981 O O . THR A 1 122 ? -1.770 -11.557 -6.094 1.00 89.69 122 THR A O 1
ATOM 984 N N . ALA A 1 123 ? -1.192 -13.091 -7.614 1.00 90.75 123 ALA A N 1
ATOM 985 C CA . ALA A 1 123 ? -1.897 -14.190 -6.950 1.00 90.75 123 ALA A CA 1
ATOM 986 C C . ALA A 1 123 ? -1.365 -14.443 -5.528 1.00 90.75 123 ALA A C 1
ATOM 988 O O . ALA A 1 123 ? -2.130 -14.707 -4.599 1.00 90.75 123 ALA A O 1
ATOM 989 N N . SER A 1 124 ? -0.046 -14.337 -5.323 1.00 89.06 124 SER A N 1
ATOM 990 C CA . SER A 1 124 ? 0.538 -14.464 -3.984 1.00 89.06 124 SER A CA 1
ATOM 991 C C . SER A 1 124 ? 0.097 -13.338 -3.049 1.00 89.06 124 SER A C 1
ATOM 993 O O . SER A 1 124 ? -0.223 -13.616 -1.894 1.00 89.06 124 SER A O 1
ATOM 995 N N . LYS A 1 125 ? 0.063 -12.090 -3.535 1.00 90.19 125 LYS A N 1
ATOM 996 C CA . LYS A 1 125 ? -0.406 -10.930 -2.765 1.00 90.19 125 LYS A CA 1
ATOM 997 C C . LYS A 1 125 ? -1.909 -11.036 -2.478 1.00 90.19 125 LYS A C 1
ATOM 999 O O . LYS A 1 125 ? -2.299 -10.916 -1.324 1.00 90.19 125 LYS A O 1
ATOM 1004 N N . ALA A 1 126 ? -2.723 -11.373 -3.479 1.00 91.38 126 ALA A N 1
ATOM 1005 C CA . ALA A 1 126 ? -4.172 -11.539 -3.369 1.00 91.38 126 ALA A CA 1
ATOM 1006 C C . ALA A 1 126 ? -4.567 -12.539 -2.278 1.00 91.38 126 ALA A C 1
ATOM 1008 O O . ALA A 1 126 ? -5.363 -12.201 -1.415 1.00 91.38 126 ALA A O 1
ATOM 1009 N N . ARG A 1 127 ? -3.932 -13.720 -2.227 1.00 91.31 127 ARG A N 1
ATOM 1010 C CA . ARG A 1 127 ? -4.181 -14.700 -1.150 1.00 91.31 127 ARG A CA 1
ATOM 1011 C C . ARG A 1 127 ? -3.956 -14.136 0.250 1.00 91.31 127 ARG A C 1
ATOM 1013 O O . ARG A 1 127 ? -4.646 -14.539 1.176 1.00 91.31 127 ARG A O 1
ATOM 1020 N N . ARG A 1 128 ? -2.979 -13.242 0.416 1.00 91.06 128 ARG A N 1
ATOM 1021 C CA . ARG A 1 128 ? -2.733 -12.589 1.704 1.00 91.06 128 ARG A CA 1
ATOM 1022 C C . ARG A 1 128 ? -3.794 -11.546 1.980 1.00 91.06 128 ARG A C 1
ATOM 1024 O O . ARG A 1 128 ? -4.408 -11.604 3.031 1.00 91.06 128 ARG A O 1
ATOM 1031 N N . LEU A 1 129 ? -4.060 -10.660 1.023 1.00 93.38 129 LEU A N 1
ATOM 1032 C CA . LEU A 1 129 ? -5.117 -9.657 1.153 1.00 93.38 129 LEU A CA 1
ATOM 1033 C C . LEU A 1 129 ? -6.465 -10.302 1.530 1.00 93.38 129 LEU A C 1
ATOM 1035 O O . LEU A 1 129 ? -7.127 -9.826 2.445 1.00 93.38 129 LEU A O 1
ATOM 1039 N N . SER A 1 130 ? -6.818 -11.435 0.918 1.00 93.94 130 SER A N 1
ATOM 1040 C CA . SER A 1 130 ? -8.036 -12.194 1.235 1.00 93.94 130 SER A CA 1
ATOM 1041 C C . SER A 1 130 ? -8.057 -12.801 2.644 1.00 93.94 130 SER A C 1
ATOM 1043 O O . SER A 1 130 ? -9.131 -13.116 3.140 1.00 93.94 130 SER A O 1
ATOM 1045 N N . ALA A 1 131 ? -6.905 -12.956 3.300 1.00 92.94 131 ALA A N 1
ATOM 1046 C CA . ALA A 1 131 ? -6.804 -13.449 4.674 1.00 92.94 131 ALA A CA 1
ATOM 1047 C C . ALA A 1 131 ? -6.899 -12.331 5.734 1.00 92.94 131 ALA A C 1
ATOM 1049 O O . ALA A 1 131 ? -6.836 -12.614 6.930 1.00 92.94 131 ALA A O 1
ATOM 1050 N N . LEU A 1 132 ? -7.018 -11.058 5.333 1.00 93.50 132 LEU A N 1
ATOM 1051 C CA . LEU A 1 132 ? -7.168 -9.956 6.284 1.00 93.50 132 LEU A CA 1
ATOM 1052 C C . LEU A 1 132 ? -8.579 -9.950 6.909 1.00 93.50 132 LEU A C 1
ATOM 1054 O O . LEU A 1 132 ? -9.569 -9.958 6.170 1.00 93.50 132 LEU A O 1
ATOM 1058 N N . PRO A 1 133 ? -8.706 -9.846 8.249 1.00 93.50 133 PRO A N 1
ATOM 1059 C CA . PRO A 1 133 ? -10.000 -9.766 8.925 1.00 93.50 133 PRO A CA 1
ATOM 1060 C C . PRO A 1 133 ? -10.598 -8.353 8.806 1.00 93.50 133 PRO A C 1
ATOM 1062 O O . PRO A 1 133 ? -10.557 -7.544 9.728 1.00 93.50 133 PRO A O 1
ATOM 1065 N N . THR A 1 134 ? -11.154 -8.042 7.637 1.00 94.81 134 THR A N 1
ATOM 1066 C CA . THR A 1 134 ? -11.615 -6.693 7.247 1.00 94.81 134 THR A CA 1
ATOM 1067 C C . THR A 1 134 ? -13.043 -6.351 7.690 1.00 94.81 134 THR A C 1
ATOM 1069 O O . THR A 1 134 ? -13.552 -5.293 7.352 1.00 94.81 134 THR A O 1
ATOM 1072 N N . ALA A 1 135 ? -13.705 -7.185 8.500 1.00 93.56 135 ALA A N 1
ATOM 1073 C CA . ALA A 1 135 ? -15.109 -6.982 8.893 1.00 93.56 135 ALA A CA 1
ATOM 1074 C C . ALA A 1 135 ? -15.397 -5.627 9.578 1.00 93.56 135 ALA A C 1
ATOM 1076 O O . ALA A 1 135 ? -16.531 -5.153 9.568 1.00 93.56 135 ALA A O 1
ATOM 1077 N N . HIS A 1 136 ? -14.374 -5.006 10.167 1.00 94.50 136 HIS A N 1
ATOM 1078 C CA . HIS A 1 136 ? -14.468 -3.732 10.881 1.00 94.50 136 HIS A CA 1
ATOM 1079 C C . HIS A 1 136 ? -13.691 -2.594 10.206 1.00 94.50 136 HIS A C 1
ATOM 1081 O O . HIS A 1 136 ? -13.478 -1.557 10.832 1.00 94.50 136 HIS A O 1
ATOM 1087 N N . ALA A 1 137 ? -13.233 -2.789 8.966 1.00 96.12 137 ALA A N 1
ATOM 1088 C CA . ALA A 1 137 ? -12.538 -1.762 8.206 1.00 96.12 137 ALA A CA 1
ATOM 1089 C C . ALA A 1 137 ? -12.855 -1.858 6.711 1.00 96.12 137 ALA A C 1
ATOM 1091 O O . ALA A 1 137 ? -12.789 -2.922 6.098 1.00 96.12 137 ALA A O 1
ATOM 1092 N N . ARG A 1 138 ? -13.143 -0.720 6.090 1.00 96.81 138 ARG A N 1
ATOM 1093 C CA . ARG A 1 138 ? -13.327 -0.621 4.646 1.00 96.81 138 ARG A CA 1
ATOM 1094 C C . ARG A 1 138 ? -11.971 -0.562 3.962 1.00 96.81 138 ARG A C 1
ATOM 1096 O O . ARG A 1 138 ? -11.261 0.434 4.069 1.00 96.81 138 ARG A O 1
ATOM 1103 N N . CYS A 1 139 ? -11.616 -1.614 3.239 1.00 97.62 139 CYS A N 1
ATOM 1104 C CA . CYS A 1 139 ? -10.328 -1.690 2.563 1.00 97.62 139 CYS A CA 1
ATOM 1105 C C . CYS A 1 139 ? -10.421 -1.331 1.074 1.00 97.62 139 CYS A C 1
ATOM 1107 O O . CYS A 1 139 ? -11.435 -1.563 0.427 1.00 97.62 139 CYS A O 1
ATOM 1109 N N . PHE A 1 140 ? -9.331 -0.800 0.528 1.00 97.69 140 PHE A N 1
ATOM 1110 C CA . PHE A 1 140 ? -9.120 -0.594 -0.903 1.00 97.69 140 PHE A CA 1
ATOM 1111 C C . PHE A 1 140 ? -7.715 -1.067 -1.271 1.00 97.69 140 PHE A C 1
ATOM 1113 O O . PHE A 1 140 ? -6.771 -0.827 -0.517 1.00 97.69 140 PHE A O 1
ATOM 1120 N N . TYR A 1 141 ? -7.561 -1.718 -2.426 1.00 97.12 141 TYR A N 1
ATOM 1121 C CA . TYR A 1 141 ? -6.250 -2.090 -2.968 1.00 97.12 141 TYR A CA 1
ATOM 1122 C C . TYR A 1 141 ? -6.009 -1.391 -4.301 1.00 97.12 141 TYR A C 1
ATOM 1124 O O . TYR A 1 141 ? -6.717 -1.647 -5.274 1.00 97.12 141 TYR A O 1
ATOM 1132 N N . VAL A 1 142 ? -5.008 -0.517 -4.342 1.00 97.25 142 VAL A N 1
ATOM 1133 C CA . VAL A 1 142 ? -4.690 0.331 -5.491 1.00 97.25 142 VAL A CA 1
ATOM 1134 C C . VAL A 1 142 ? -3.330 -0.055 -6.049 1.00 97.25 142 VAL A C 1
ATOM 1136 O O . VAL A 1 142 ? -2.331 -0.083 -5.336 1.00 97.25 142 VAL A O 1
ATOM 1139 N N . LEU A 1 143 ? -3.271 -0.312 -7.352 1.00 96.19 143 LEU A N 1
ATOM 1140 C CA . LEU A 1 143 ? -2.001 -0.437 -8.058 1.00 96.19 143 LEU A CA 1
ATOM 1141 C C . LEU A 1 143 ? -1.583 0.925 -8.607 1.00 96.19 143 LEU A C 1
ATOM 1143 O O . LEU A 1 143 ? -2.399 1.629 -9.199 1.00 96.19 143 LEU A O 1
ATOM 1147 N N . THR A 1 144 ? -0.310 1.286 -8.470 1.00 95.44 144 THR A N 1
ATOM 1148 C CA . THR A 1 144 ? 0.237 2.512 -9.053 1.00 95.44 144 THR A CA 1
ATOM 1149 C C . THR A 1 144 ? 1.438 2.238 -9.945 1.00 95.44 144 THR A C 1
ATOM 1151 O O . THR A 1 144 ? 2.402 1.581 -9.556 1.00 95.44 144 THR A O 1
ATOM 1154 N N . SER A 1 145 ? 1.363 2.698 -11.190 1.00 93.75 145 SER A N 1
ATOM 1155 C CA . SER A 1 145 ? 2.417 2.514 -12.194 1.00 93.75 145 SER A CA 1
ATOM 1156 C C . SER A 1 145 ? 2.308 3.539 -13.315 1.00 93.75 145 SER A C 1
ATOM 1158 O O . SER A 1 145 ? 1.219 4.080 -13.528 1.00 93.75 145 SER A O 1
ATOM 1160 N N . PRO A 1 146 ? 3.388 3.784 -14.082 1.00 90.38 146 PRO A N 1
ATOM 1161 C CA . PRO A 1 146 ? 3.326 4.674 -15.240 1.00 90.38 146 PRO A CA 1
ATOM 1162 C C . PRO A 1 146 ? 2.312 4.211 -16.293 1.00 90.38 146 PRO A C 1
ATOM 1164 O O . PRO A 1 146 ? 1.619 5.026 -16.897 1.00 90.38 146 PRO A O 1
ATOM 1167 N N . VAL A 1 147 ? 2.201 2.893 -16.490 1.00 89.94 147 VAL A N 1
ATOM 1168 C CA . VAL A 1 147 ? 1.279 2.272 -17.448 1.00 89.94 147 VAL A CA 1
ATOM 1169 C C . VAL A 1 147 ? 0.348 1.314 -16.723 1.00 89.94 147 VAL A C 1
ATOM 1171 O O . VAL A 1 147 ? 0.797 0.486 -15.925 1.00 89.94 147 VAL A O 1
ATOM 1174 N N . ARG A 1 148 ? -0.950 1.399 -17.025 1.00 92.19 148 ARG A N 1
ATOM 1175 C CA . ARG A 1 148 ? -1.965 0.511 -16.457 1.00 92.19 148 ARG A CA 1
ATOM 1176 C C . ARG A 1 148 ? -1.715 -0.948 -16.862 1.00 92.19 148 ARG A C 1
ATOM 1178 O O . ARG A 1 148 ? -1.611 -1.230 -18.057 1.00 92.19 148 ARG A O 1
ATOM 1185 N N . PRO A 1 149 ? -1.682 -1.897 -15.912 1.00 91.44 149 PRO A N 1
ATOM 1186 C CA . PRO A 1 149 ? -1.619 -3.318 -16.240 1.00 91.44 149 PRO A CA 1
ATOM 1187 C C . PRO A 1 149 ? -2.866 -3.790 -16.999 1.00 91.44 149 PRO A C 1
ATOM 1189 O O . PRO A 1 149 ? -3.987 -3.486 -16.602 1.00 91.44 149 PRO A O 1
ATOM 1192 N N . THR A 1 150 ? -2.683 -4.576 -18.061 1.00 90.25 150 THR A N 1
ATOM 1193 C CA . THR A 1 150 ? -3.792 -5.089 -18.896 1.00 90.25 150 THR A CA 1
ATOM 1194 C C . THR A 1 150 ? -3.925 -6.612 -18.895 1.00 90.25 150 THR A C 1
ATOM 1196 O O . THR A 1 150 ? -4.884 -7.140 -19.444 1.00 90.25 150 THR A O 1
ATOM 1199 N N . LYS A 1 151 ? -2.972 -7.335 -18.289 1.00 89.88 151 LYS A N 1
ATOM 1200 C CA . LYS A 1 151 ? -2.878 -8.810 -18.334 1.00 89.88 151 LYS A CA 1
ATOM 1201 C C . LYS A 1 151 ? -2.952 -9.477 -16.955 1.00 89.88 151 LYS A C 1
ATOM 1203 O O . LYS A 1 151 ? -2.489 -10.609 -16.798 1.00 89.88 151 LYS A O 1
ATOM 1208 N N . LEU A 1 152 ? -3.462 -8.763 -15.950 1.00 90.88 152 LEU A N 1
ATOM 1209 C CA . LEU A 1 152 ? -3.562 -9.297 -14.595 1.00 90.88 152 LEU A CA 1
ATOM 1210 C C . LEU A 1 152 ? -4.715 -10.287 -14.486 1.00 90.88 152 LEU A C 1
ATOM 1212 O O . LEU A 1 152 ? -5.845 -9.962 -14.836 1.00 90.88 152 LEU A O 1
ATOM 1216 N N . ASN A 1 153 ? -4.416 -11.470 -13.957 1.00 91.25 153 ASN A N 1
ATOM 1217 C CA . ASN A 1 153 ? -5.436 -12.370 -13.453 1.00 91.25 153 ASN A CA 1
ATOM 1218 C C . ASN A 1 153 ? -5.854 -11.910 -12.044 1.00 91.25 153 ASN A C 1
ATOM 1220 O O . ASN A 1 153 ? -5.007 -11.777 -11.152 1.00 91.25 153 ASN A O 1
ATOM 1224 N N . MET A 1 154 ? -7.152 -11.657 -11.882 1.00 91.38 154 MET A N 1
ATOM 1225 C CA . MET A 1 154 ? -7.784 -11.209 -10.641 1.00 91.38 154 MET A CA 1
ATOM 1226 C C . MET A 1 154 ? -8.517 -12.333 -9.891 1.00 91.38 154 MET A C 1
ATOM 1228 O O . MET A 1 154 ? -9.170 -12.072 -8.883 1.00 91.38 154 MET A O 1
ATOM 1232 N N . ASP A 1 155 ? -8.393 -13.584 -10.335 1.00 89.50 155 ASP A N 1
ATOM 1233 C CA . ASP A 1 155 ? -8.962 -14.740 -9.643 1.00 89.50 155 ASP A CA 1
ATOM 1234 C C . ASP A 1 155 ? -8.481 -14.798 -8.183 1.00 89.50 155 ASP A C 1
ATOM 1236 O O . ASP A 1 155 ? -7.282 -14.739 -7.888 1.00 89.50 155 ASP A O 1
ATOM 1240 N N . GLY A 1 156 ? -9.435 -14.915 -7.256 1.00 90.00 156 GLY A N 1
ATOM 1241 C CA . GLY A 1 156 ? -9.173 -14.998 -5.816 1.00 90.00 156 GLY A CA 1
ATOM 1242 C C . GLY A 1 156 ? -8.803 -13.674 -5.140 1.00 90.00 156 GLY A C 1
ATOM 1243 O O . GLY A 1 156 ? -8.452 -13.685 -3.957 1.00 90.00 156 GLY A O 1
ATOM 1244 N N . TRP A 1 157 ? -8.867 -12.546 -5.856 1.00 93.94 157 TRP A N 1
ATOM 1245 C CA . TRP A 1 157 ? -8.769 -11.228 -5.231 1.00 93.94 157 TRP A CA 1
ATOM 1246 C C . TRP A 1 157 ? -9.992 -10.987 -4.340 1.00 93.94 157 TRP A C 1
ATOM 12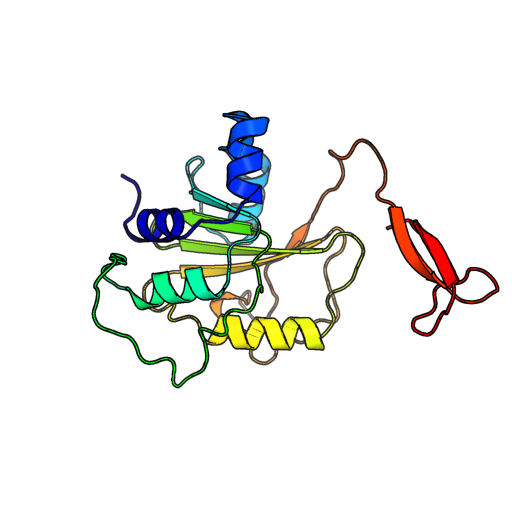48 O O . TRP A 1 157 ? -11.102 -11.367 -4.721 1.00 93.94 157 TRP A O 1
ATOM 1258 N N . PRO A 1 158 ? -9.817 -10.364 -3.164 1.00 94.00 158 PRO A N 1
ATOM 1259 C CA . PRO A 1 158 ? -10.955 -10.037 -2.323 1.00 94.00 158 PRO A CA 1
ATOM 1260 C C . PRO A 1 158 ? -11.796 -8.939 -2.984 1.00 94.00 158 PRO A C 1
ATOM 1262 O O . PRO A 1 158 ? -11.260 -8.086 -3.690 1.00 94.00 158 PRO A O 1
ATOM 1265 N N . GLU A 1 159 ? -13.105 -8.925 -2.730 1.00 93.19 159 GLU A N 1
ATOM 1266 C CA . GLU A 1 159 ? -14.041 -7.989 -3.378 1.00 93.19 159 GLU A CA 1
ATOM 1267 C C . GLU A 1 159 ? -13.629 -6.522 -3.213 1.00 93.19 159 GLU A C 1
ATOM 1269 O O . GLU A 1 159 ? -13.714 -5.735 -4.150 1.00 93.19 159 GLU A O 1
ATOM 1274 N N . TRP A 1 160 ? -13.091 -6.168 -2.046 1.00 94.50 160 TRP A N 1
ATOM 1275 C CA . TRP A 1 160 ? -12.632 -4.817 -1.729 1.00 94.50 160 TRP A CA 1
ATOM 1276 C C . TRP A 1 160 ? -11.381 -4.378 -2.522 1.00 94.50 160 TRP A C 1
ATOM 1278 O O . TRP A 1 160 ? -11.052 -3.193 -2.573 1.00 94.50 160 TRP A O 1
ATOM 1288 N N . ALA A 1 161 ? -10.687 -5.310 -3.184 1.00 94.81 161 ALA A N 1
ATOM 1289 C CA . ALA A 1 161 ? -9.599 -5.019 -4.120 1.00 94.81 161 ALA A CA 1
ATOM 1290 C C . ALA A 1 161 ? -10.084 -4.823 -5.572 1.00 94.81 161 ALA 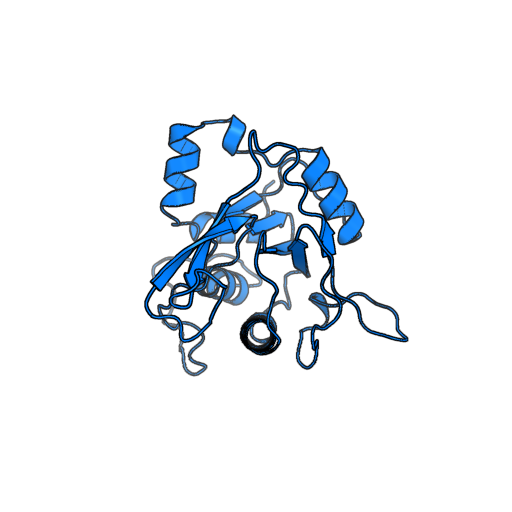A C 1
ATOM 1292 O O . ALA A 1 161 ? -9.284 -4.481 -6.447 1.00 94.81 161 ALA A O 1
ATOM 1293 N N . LEU A 1 162 ? -11.376 -5.040 -5.838 1.00 93.12 162 LEU A N 1
ATOM 1294 C CA . LEU A 1 162 ? -11.982 -4.970 -7.164 1.00 93.12 162 LEU A CA 1
ATOM 1295 C C . LEU A 1 162 ? -12.901 -3.744 -7.297 1.00 93.12 162 LEU A C 1
ATOM 1297 O O . LEU A 1 162 ? -13.472 -3.238 -6.332 1.00 93.12 162 LEU A O 1
ATOM 1301 N N . ARG A 1 163 ? -13.053 -3.266 -8.533 1.00 88.25 163 ARG A N 1
ATOM 1302 C CA . ARG A 1 163 ? -14.015 -2.241 -8.947 1.00 88.25 163 ARG A CA 1
ATOM 1303 C C . ARG A 1 163 ? -15.234 -2.897 -9.590 1.00 88.25 163 ARG A C 1
ATOM 1305 O O . ARG A 1 163 ? -15.091 -3.725 -10.491 1.00 88.25 163 ARG A O 1
ATOM 1312 N N . THR A 1 164 ? -16.415 -2.449 -9.176 1.00 76.62 164 THR A N 1
ATOM 1313 C CA . THR A 1 164 ? -17.727 -2.841 -9.714 1.00 76.62 164 THR A CA 1
ATOM 1314 C C . THR A 1 164 ? -18.414 -1.676 -10.449 1.00 76.62 164 THR A C 1
ATOM 1316 O O . THR A 1 164 ? -18.179 -0.525 -10.077 1.00 76.62 164 THR A O 1
ATOM 1319 N N . PRO A 1 165 ? -19.293 -1.940 -11.441 1.00 67.75 165 PRO A N 1
ATOM 1320 C CA . PRO A 1 165 ? -19.819 -3.252 -11.802 1.00 67.75 165 PRO A CA 1
ATOM 1321 C C . PRO A 1 165 ? -19.231 -3.831 -13.101 1.00 67.75 165 PRO A C 1
ATOM 1323 O O . PRO A 1 165 ? -18.521 -3.177 -13.858 1.00 67.75 165 PRO A O 1
ATOM 1326 N N . LEU A 1 166 ? -19.563 -5.106 -13.301 1.00 52.03 166 LEU A N 1
ATOM 1327 C CA . LEU A 1 166 ? -19.429 -5.945 -14.497 1.00 52.03 166 LEU A CA 1
ATOM 1328 C C . LEU A 1 166 ? -19.761 -5.213 -15.829 1.00 52.03 166 LEU A C 1
ATOM 1330 O O . LEU A 1 166 ? -20.423 -4.177 -15.802 1.00 52.03 166 LEU A O 1
ATOM 1334 N N . PRO A 1 167 ? -19.342 -5.725 -17.011 1.00 52.72 167 PRO A N 1
ATOM 1335 C CA . PRO A 1 167 ? -19.126 -7.141 -17.353 1.00 52.72 167 PRO A CA 1
ATOM 1336 C C . PRO A 1 167 ? -17.782 -7.733 -16.932 1.00 52.72 167 PRO A C 1
ATOM 1338 O O . PRO A 1 167 ? -17.659 -8.953 -16.872 1.00 52.72 167 PRO A O 1
ATOM 1341 N N . HIS A 1 168 ? -16.790 -6.909 -16.596 1.00 60.06 168 HIS A N 1
ATOM 1342 C CA . HIS A 1 168 ? -15.480 -7.403 -16.188 1.00 60.06 168 HIS A CA 1
ATOM 1343 C C . HIS A 1 168 ? -15.041 -6.707 -14.903 1.00 60.06 168 HIS A C 1
ATOM 1345 O O . HIS A 1 168 ? -14.952 -5.476 -14.906 1.00 60.06 168 HIS A O 1
ATOM 1351 N N . PRO A 1 169 ? -14.780 -7.455 -13.810 1.00 69.00 169 PRO A N 1
ATOM 1352 C CA . PRO A 1 169 ? -14.164 -6.861 -12.635 1.00 69.00 169 PRO A CA 1
ATOM 1353 C C . PRO A 1 169 ? -12.876 -6.164 -13.076 1.00 69.00 169 PRO A C 1
ATOM 1355 O O . PRO A 1 169 ? -12.114 -6.691 -13.884 1.00 69.00 169 PRO A O 1
ATOM 1358 N N . SER A 1 170 ? -12.671 -4.948 -12.591 1.00 87.50 170 SER A N 1
ATOM 1359 C CA . SER A 1 170 ? -11.422 -4.206 -12.754 1.00 87.50 170 SER A CA 1
ATOM 1360 C C . SER A 1 170 ? -10.761 -4.075 -11.384 1.00 87.50 170 SER A C 1
ATOM 1362 O O . SER A 1 170 ? -11.358 -4.405 -10.369 1.00 87.50 170 SER A O 1
ATOM 1364 N N . PHE A 1 171 ? -9.545 -3.551 -11.332 1.00 93.31 171 PHE A N 1
ATOM 1365 C CA . PHE A 1 171 ? -8.882 -3.124 -10.100 1.00 93.31 171 PHE A CA 1
ATOM 1366 C C . PHE A 1 171 ? -8.769 -1.595 -10.058 1.00 93.31 171 PHE A C 1
ATOM 1368 O O . PHE A 1 171 ? -8.940 -0.934 -11.093 1.00 93.31 171 PHE A O 1
ATOM 1375 N N . TYR A 1 172 ? -8.486 -1.048 -8.874 1.00 95.75 172 TYR A N 1
ATOM 1376 C CA . TYR A 1 172 ? -8.166 0.367 -8.694 1.00 95.75 172 TYR A CA 1
ATOM 1377 C C . TYR A 1 172 ? -6.754 0.652 -9.205 1.00 95.75 172 TYR A C 1
ATOM 1379 O O . TYR A 1 172 ? -5.800 -0.038 -8.834 1.00 95.75 172 TYR A O 1
ATOM 1387 N N . TRP A 1 173 ? -6.610 1.664 -10.054 1.00 95.88 173 TRP A N 1
ATOM 1388 C CA . TRP A 1 173 ? -5.322 2.039 -10.622 1.00 95.88 173 TRP A CA 1
ATOM 1389 C C . TRP A 1 173 ? -5.117 3.544 -10.621 1.00 95.88 173 TRP A C 1
ATOM 1391 O O . TRP A 1 173 ? -5.918 4.295 -11.175 1.00 95.88 173 TRP A O 1
ATOM 1401 N N . LEU A 1 174 ? -3.985 3.965 -10.068 1.00 95.25 174 LEU A N 1
ATOM 1402 C CA . LEU A 1 174 ? -3.547 5.349 -10.085 1.00 95.25 174 LEU A CA 1
ATOM 1403 C C . LEU A 1 174 ? -2.295 5.477 -10.971 1.00 95.25 174 LEU A C 1
ATOM 1405 O O . LEU A 1 174 ? -1.350 4.710 -10.796 1.00 95.25 174 LEU A O 1
ATOM 1409 N N . PRO A 1 175 ? -2.231 6.423 -11.922 1.00 93.50 175 PRO A N 1
ATOM 1410 C CA . PRO A 1 175 ? -1.013 6.631 -12.692 1.00 93.50 175 PRO A CA 1
ATOM 1411 C C . PRO A 1 175 ? 0.111 7.159 -11.795 1.00 93.50 175 PRO A C 1
ATOM 1413 O O . PRO A 1 175 ? -0.009 8.229 -11.194 1.00 93.50 175 PRO A O 1
ATOM 1416 N N . LEU A 1 176 ? 1.239 6.448 -11.766 1.00 90.69 176 LEU A N 1
ATOM 1417 C CA . LEU A 1 176 ? 2.468 6.936 -11.148 1.00 90.69 176 LEU A CA 1
ATOM 1418 C C . LEU A 1 176 ? 3.163 7.876 -12.131 1.00 90.69 176 LEU A C 1
ATOM 1420 O O . LEU A 1 176 ? 3.716 7.431 -13.137 1.00 90.69 176 LEU A O 1
ATOM 1424 N N . LYS A 1 177 ? 3.123 9.182 -11.860 1.00 84.38 177 LYS A N 1
ATOM 1425 C CA . LYS A 1 177 ? 3.786 10.195 -12.688 1.00 84.38 177 LYS A CA 1
ATOM 1426 C C . LYS A 1 177 ? 5.186 10.469 -12.132 1.00 84.38 177 LYS A C 1
ATOM 1428 O O . LYS A 1 177 ? 5.294 11.191 -11.145 1.00 84.38 177 LYS A O 1
ATOM 1433 N N . PRO A 1 178 ? 6.272 10.008 -12.777 1.00 68.31 178 PRO A N 1
ATOM 1434 C CA . PRO A 1 178 ? 7.632 10.342 -12.354 1.00 68.31 178 PRO A CA 1
ATOM 1435 C C . PRO A 1 178 ? 8.015 11.798 -12.681 1.00 68.31 178 PRO A C 1
ATOM 1437 O O . PRO A 1 178 ? 9.184 12.143 -12.628 1.00 68.31 178 PRO A O 1
ATOM 1440 N N . GLN A 1 179 ? 7.056 12.664 -13.034 1.00 57.59 179 GLN A N 1
ATOM 1441 C CA . GLN A 1 179 ? 7.294 14.025 -13.533 1.00 57.59 179 GLN A CA 1
ATOM 1442 C C . GLN A 1 179 ? 7.955 14.960 -12.504 1.00 57.59 179 GLN A C 1
ATOM 1444 O O . GLN A 1 179 ? 8.450 16.012 -12.888 1.00 57.59 179 GLN A O 1
ATOM 1449 N N . GLY A 1 180 ? 7.991 14.577 -11.223 1.00 61.28 180 GLY A N 1
ATOM 1450 C CA . GLY A 1 180 ? 8.762 15.273 -10.187 1.00 61.28 180 GLY A CA 1
ATOM 1451 C C . GLY A 1 180 ? 10.205 14.777 -10.022 1.00 61.28 180 GLY A C 1
ATOM 1452 O O . GLY A 1 180 ? 10.964 15.378 -9.268 1.00 61.28 180 GLY A O 1
ATOM 1453 N N . ALA A 1 181 ? 10.599 13.687 -10.688 1.00 66.38 181 ALA A N 1
ATOM 1454 C CA . ALA A 1 181 ? 11.965 13.186 -10.622 1.00 66.38 181 ALA A CA 1
ATOM 1455 C C . ALA A 1 181 ? 12.870 14.013 -11.555 1.00 66.38 181 ALA A C 1
ATOM 1457 O O . ALA A 1 181 ? 12.527 14.201 -12.724 1.00 66.38 181 ALA A O 1
ATOM 1458 N N . PRO A 1 182 ? 14.046 14.473 -11.088 1.00 66.69 182 PRO A N 1
ATOM 1459 C CA . PRO A 1 182 ? 14.938 15.318 -11.885 1.00 66.69 182 PRO A CA 1
ATOM 1460 C C . PRO A 1 182 ? 15.534 14.596 -13.103 1.00 66.69 182 PRO A C 1
ATOM 1462 O O . PRO A 1 182 ? 16.082 15.247 -13.990 1.00 66.69 182 PRO A O 1
ATOM 1465 N N . GLN A 1 183 ? 15.465 13.261 -13.153 1.00 77.06 183 GLN A N 1
ATOM 1466 C CA . GLN A 1 183 ? 16.056 12.438 -14.207 1.00 77.06 183 GLN A CA 1
ATOM 1467 C C . GLN A 1 183 ? 15.185 11.217 -14.515 1.00 77.06 183 GLN A C 1
ATOM 1469 O O . GLN A 1 183 ? 14.448 10.729 -13.652 1.00 77.06 183 GLN A O 1
ATOM 1474 N N . LYS A 1 184 ? 15.297 10.697 -15.746 1.00 80.44 184 LYS A N 1
ATOM 1475 C CA . LYS A 1 184 ? 14.706 9.401 -16.095 1.00 80.44 184 LYS A CA 1
ATOM 1476 C C . LYS A 1 184 ? 15.373 8.302 -15.257 1.00 80.44 184 LYS A C 1
ATOM 1478 O O . LYS A 1 184 ? 16.602 8.269 -15.195 1.00 80.44 184 LYS A O 1
ATOM 1483 N N . PRO A 1 185 ? 14.595 7.411 -14.625 1.00 83.62 185 PRO A N 1
ATOM 1484 C CA . PRO A 1 185 ? 15.161 6.306 -13.869 1.00 83.62 185 PRO A CA 1
ATOM 1485 C C . PRO A 1 185 ? 15.916 5.349 -14.800 1.00 83.62 185 PRO A C 1
ATOM 1487 O O . PRO A 1 185 ? 15.468 5.055 -15.908 1.00 83.62 185 PRO A O 1
ATOM 1490 N N . LEU A 1 186 ? 17.052 4.847 -14.321 1.00 87.94 186 LEU A N 1
ATOM 1491 C CA . LEU A 1 186 ? 17.810 3.769 -14.952 1.00 87.94 186 LEU A CA 1
ATOM 1492 C C . LEU A 1 186 ? 17.575 2.465 -14.185 1.00 87.94 186 LEU A C 1
ATOM 1494 O O . LEU A 1 186 ? 17.324 2.472 -12.979 1.00 87.94 186 LEU A O 1
ATOM 1498 N N . MET A 1 187 ? 17.668 1.336 -14.879 1.00 88.00 187 MET A N 1
ATOM 1499 C CA . MET A 1 187 ? 17.555 0.002 -14.301 1.00 88.00 187 MET A CA 1
ATOM 1500 C C . MET A 1 187 ? 18.783 -0.833 -14.645 1.00 88.00 187 MET A C 1
ATOM 1502 O O . MET A 1 187 ? 19.194 -0.917 -15.800 1.00 88.00 187 MET A O 1
ATOM 1506 N N . VAL A 1 188 ? 19.316 -1.526 -13.642 1.00 90.81 188 VAL A N 1
ATOM 1507 C CA . VAL A 1 188 ? 20.333 -2.562 -13.830 1.00 90.81 188 VAL A CA 1
ATOM 1508 C C . VAL A 1 188 ? 19.637 -3.902 -14.048 1.00 90.81 188 VAL A C 1
ATOM 1510 O O . VAL A 1 188 ? 18.745 -4.276 -13.283 1.00 90.81 188 VAL A O 1
ATOM 1513 N N . SER A 1 189 ? 20.025 -4.634 -15.091 1.00 93.31 189 SER A N 1
ATOM 1514 C CA . SER A 1 189 ? 19.490 -5.973 -15.351 1.00 93.31 189 SER A CA 1
ATOM 1515 C C . SER A 1 189 ? 20.555 -6.920 -15.886 1.00 93.31 189 SER A C 1
ATOM 1517 O O . SER A 1 189 ? 21.584 -6.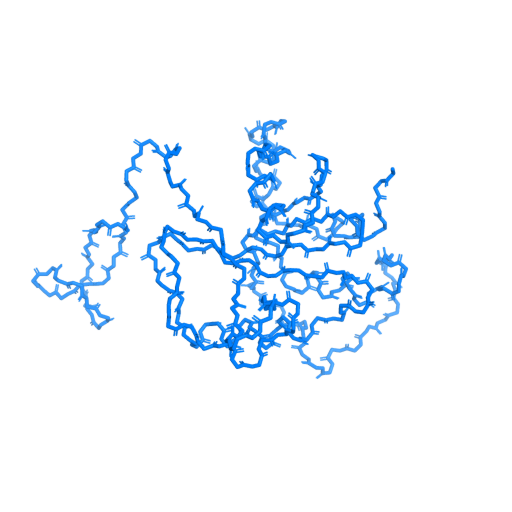486 -16.405 1.00 93.31 189 SER A O 1
ATOM 1519 N N . LYS A 1 190 ? 20.283 -8.222 -15.768 1.00 95.56 190 LYS A N 1
ATOM 1520 C CA . LYS A 1 190 ? 21.107 -9.261 -16.382 1.00 95.56 190 LYS A CA 1
ATOM 1521 C C . LYS A 1 190 ? 21.052 -9.151 -17.906 1.00 95.56 190 LYS A C 1
ATOM 1523 O O . LYS A 1 190 ? 19.993 -8.876 -18.482 1.00 95.56 190 LYS A O 1
ATOM 1528 N N . CYS A 1 191 ? 22.185 -9.398 -18.547 1.00 96.19 191 CYS A N 1
ATOM 1529 C CA . CYS A 1 191 ? 22.311 -9.414 -19.994 1.00 96.19 191 CYS A CA 1
ATOM 1530 C C . CYS A 1 191 ? 23.171 -10.584 -20.482 1.00 96.19 191 CYS A C 1
ATOM 1532 O O . CYS A 1 191 ? 23.901 -11.214 -19.710 1.00 96.19 191 CYS A O 1
ATOM 1534 N N . ASP A 1 192 ? 23.040 -10.909 -21.763 1.00 96.69 192 ASP A N 1
ATOM 1535 C CA . ASP A 1 192 ? 23.966 -11.811 -22.446 1.00 96.69 192 ASP A CA 1
ATOM 1536 C C . ASP A 1 192 ? 25.305 -11.114 -22.764 1.00 96.69 192 ASP A C 1
ATOM 1538 O O . ASP A 1 192 ? 25.537 -9.963 -22.383 1.00 96.69 192 ASP A O 1
ATOM 1542 N N . HIS A 1 193 ? 26.206 -11.838 -23.432 1.00 96.31 193 HIS A N 1
ATOM 1543 C CA . HIS A 1 193 ? 27.529 -11.343 -23.826 1.00 96.31 193 HIS A CA 1
ATOM 1544 C C . HIS A 1 193 ? 27.485 -10.206 -24.862 1.00 96.31 193 HIS A C 1
ATOM 1546 O O . HIS A 1 193 ? 28.485 -9.515 -25.040 1.00 96.31 193 HIS A O 1
ATOM 1552 N N . GLU A 1 194 ? 26.341 -9.995 -25.518 1.00 96.00 194 GLU A N 1
ATOM 1553 C CA . GLU A 1 194 ? 26.111 -8.909 -26.475 1.00 96.00 194 GLU A CA 1
ATOM 1554 C C . GLU A 1 194 ? 25.493 -7.670 -25.801 1.00 96.00 194 GLU A C 1
ATOM 1556 O O . GLU A 1 194 ? 25.318 -6.632 -26.435 1.00 96.00 194 GLU A O 1
ATOM 1561 N N . GLY A 1 195 ? 25.172 -7.751 -24.503 1.00 93.94 195 GLY A N 1
ATOM 1562 C CA . GLY A 1 195 ? 24.577 -6.656 -23.739 1.00 93.94 195 GLY A CA 1
ATOM 1563 C C . GLY A 1 195 ? 23.048 -6.593 -23.809 1.00 93.94 195 GLY A C 1
ATOM 1564 O O . GLY A 1 195 ? 22.460 -5.667 -23.239 1.00 93.94 195 GLY A O 1
ATOM 1565 N N . ASN A 1 196 ? 22.387 -7.574 -24.435 1.00 94.69 196 ASN A N 1
ATOM 1566 C CA . ASN A 1 196 ? 20.929 -7.634 -24.537 1.00 94.69 196 ASN A CA 1
ATOM 1567 C C . ASN A 1 196 ? 20.306 -8.206 -23.259 1.00 94.69 196 ASN A C 1
ATOM 1569 O O . ASN A 1 196 ? 20.851 -9.119 -22.637 1.00 94.69 196 ASN A O 1
ATOM 1573 N N . ARG A 1 197 ? 19.127 -7.704 -22.858 1.00 92.44 197 ARG A N 1
ATOM 1574 C CA . ARG A 1 197 ? 18.428 -8.184 -21.648 1.00 92.44 197 ARG A CA 1
ATOM 1575 C C . ARG A 1 197 ? 18.177 -9.692 -21.719 1.00 92.44 197 ARG A C 1
ATOM 1577 O O . ARG A 1 197 ? 17.512 -10.170 -22.633 1.00 92.44 197 ARG A O 1
ATOM 1584 N N . SER A 1 198 ? 18.611 -10.418 -20.691 1.00 91.94 198 SER A N 1
ATOM 1585 C CA . SER A 1 198 ? 18.444 -11.871 -20.602 1.00 91.94 198 SER A CA 1
ATOM 1586 C C . SER A 1 198 ? 18.218 -12.316 -19.158 1.00 91.94 198 SER A C 1
ATOM 1588 O O . SER A 1 198 ? 18.920 -11.879 -18.251 1.00 91.94 198 SER A O 1
ATOM 1590 N N . ARG A 1 199 ? 17.247 -13.212 -18.924 1.00 87.69 199 ARG A N 1
ATOM 1591 C CA . ARG A 1 199 ? 16.968 -13.763 -17.578 1.00 87.69 199 ARG A CA 1
ATOM 1592 C C . ARG A 1 199 ? 18.090 -14.670 -17.071 1.00 87.69 199 ARG A C 1
ATOM 1594 O O . ARG A 1 199 ? 18.414 -14.627 -15.885 1.00 87.69 199 ARG A O 1
ATOM 1601 N N . GLU A 1 200 ? 18.686 -15.427 -17.986 1.00 94.19 200 GLU A N 1
ATOM 1602 C CA . GLU A 1 200 ? 19.787 -16.363 -17.726 1.00 94.19 200 GLU A CA 1
ATOM 1603 C C . GLU A 1 200 ? 21.164 -15.722 -17.958 1.00 94.19 200 GLU A C 1
ATOM 1605 O O . GLU A 1 200 ? 22.189 -16.388 -17.849 1.00 94.19 200 GLU A O 1
ATOM 1610 N N . GLY A 1 201 ? 21.197 -14.426 -18.289 1.00 91.06 201 GLY A N 1
ATOM 1611 C CA . GLY A 1 201 ? 22.426 -13.691 -18.555 1.00 91.06 201 GLY A CA 1
ATOM 1612 C C . GLY A 1 201 ? 23.420 -13.765 -17.392 1.00 91.06 201 GLY A C 1
ATOM 1613 O O . GLY A 1 201 ? 23.045 -13.594 -16.227 1.00 91.06 201 GLY A O 1
ATOM 1614 N N . THR A 1 202 ? 24.690 -14.008 -17.715 1.00 95.69 202 THR A N 1
ATOM 1615 C CA . THR A 1 202 ? 25.812 -14.019 -16.759 1.00 95.69 202 THR A CA 1
ATOM 1616 C C . THR A 1 202 ? 26.514 -12.663 -16.651 1.00 95.69 202 THR A C 1
ATOM 1618 O O . THR A 1 202 ? 27.418 -12.515 -15.833 1.00 95.69 202 THR A O 1
ATOM 1621 N N . TYR A 1 203 ? 26.101 -11.677 -17.456 1.00 96.19 203 TYR A N 1
ATOM 1622 C CA . TYR A 1 203 ? 26.591 -10.297 -17.440 1.00 96.19 203 TYR A CA 1
ATOM 1623 C C . TYR A 1 203 ? 25.501 -9.349 -16.916 1.00 96.19 203 TYR A C 1
ATOM 1625 O O . TYR A 1 203 ? 24.358 -9.759 -16.695 1.00 96.19 203 TYR A O 1
ATOM 1633 N N . TRP A 1 204 ? 25.840 -8.076 -16.706 1.00 96.88 204 TRP A N 1
ATOM 1634 C CA . TRP A 1 204 ? 24.885 -7.026 -16.346 1.00 96.88 204 TRP A CA 1
ATOM 1635 C C . TRP A 1 204 ? 25.113 -5.773 -17.194 1.00 96.88 204 TRP A C 1
ATOM 1637 O O . TRP A 1 204 ? 26.236 -5.492 -17.605 1.00 96.88 204 TRP A O 1
ATOM 1647 N N . ASN A 1 205 ? 24.039 -5.024 -17.443 1.00 96.81 205 ASN A N 1
ATOM 1648 C CA . ASN A 1 205 ? 24.078 -3.749 -18.157 1.00 96.81 205 ASN A CA 1
ATOM 1649 C C . ASN A 1 205 ? 23.056 -2.766 -17.555 1.00 96.81 205 ASN A C 1
ATOM 1651 O O . ASN A 1 205 ? 22.181 -3.153 -16.769 1.00 96.81 205 ASN A O 1
ATOM 1655 N N . VAL A 1 206 ? 23.185 -1.491 -17.916 1.00 94.12 206 VAL A N 1
ATOM 1656 C CA . VAL A 1 206 ? 22.271 -0.407 -17.550 1.00 94.12 206 VAL A CA 1
ATOM 1657 C C . VAL A 1 206 ? 21.295 -0.169 -18.698 1.00 94.12 206 VAL A C 1
ATOM 1659 O O . VAL A 1 206 ? 21.680 -0.119 -19.862 1.00 94.12 206 VAL A O 1
ATOM 1662 N N . PHE A 1 207 ? 20.022 -0.008 -18.363 1.00 88.50 207 PHE A N 1
ATOM 1663 C CA . PHE A 1 207 ? 18.951 0.240 -19.316 1.00 88.50 207 PHE A CA 1
ATOM 1664 C C . PHE A 1 207 ? 18.061 1.383 -18.834 1.00 88.50 207 PHE A C 1
ATOM 1666 O O . PHE A 1 207 ? 17.997 1.654 -17.635 1.00 88.50 207 PHE A O 1
ATOM 1673 N N . ASP A 1 208 ? 17.284 1.964 -19.743 1.00 84.94 208 ASP A N 1
ATOM 1674 C CA . ASP A 1 208 ? 16.147 2.796 -19.353 1.00 84.94 208 ASP A CA 1
ATOM 1675 C C . ASP A 1 208 ? 15.134 1.955 -18.553 1.00 84.94 208 ASP A C 1
ATOM 1677 O O . ASP A 1 208 ? 14.866 0.786 -18.885 1.00 84.94 208 ASP A O 1
ATOM 1681 N N . ALA A 1 209 ? 14.635 2.531 -17.457 1.00 76.56 209 ALA A N 1
ATOM 1682 C CA . ALA A 1 209 ? 13.698 1.885 -16.544 1.00 76.56 209 ALA A CA 1
ATOM 1683 C C . ALA A 1 209 ? 12.243 2.043 -17.008 1.00 76.56 209 ALA A C 1
ATOM 1685 O O . ALA A 1 209 ? 11.869 3.137 -17.486 1.00 76.56 209 ALA A O 1
#

Secondary structure (DSSP, 8-state):
---HHHHHHHHH---HHHHHHHHHHGGGGTS--HHHHHHHHHHHTSPPPTT-EEEEEEEHHHHHHHHHTTTTT---TTPPPPP-TT--------EEEEEEEETTEEEEEEE-SSSPPPHHHHHHHHHHHTTS-GGGSEEEEEEEESS--SS---TT--GGGEE--SSS-EEEEEE--GGGSSSPPEEEEEE-TTS-B-SS-SEEEEEE-

Radius of gyration: 18.87 Å; chains: 1; bounding box: 47×40×54 Å

pLDDT: mean 90.14, std 8.78, range [52.03, 98.5]

Foldseek 3Di:
DFALLLVLQVVLPPDPVQVVCCVVVPPVSQWDDPVVQVLVCVLLVHRADRNWGKDAFRALLSQQQQQVPPPRSDDDPPPDDDDCPVVLPVVDRDGQGMWTDGHQEIEGEHEDEPDDDDLVNVVVVQVSQLPRNSPRHQYEYEYEYQDDDDDHDCPNHDPRQWDDDDPDTDGRYDYDDCVVPPDQDKDKAADAPVAHHDPPHPHIDIDGD

Sequence (209 aa):
MTSRLVKALALFNRKERFWLLSEAVGEAFQKLSPDYLASLSKEIGVSIPEDAWWAFDYHFEWLYAVLFSSPAFNPSPGDAIKTNSEKLIRSNQEDMDLIVAFDDVIVIVEAKLSTSWSNKQTASKARRLSALPTAHARCFYVLTSPVRPTKLNMDGWPEWALRTPLPHPSFYWLPLKPQGAPQKPLMVSKCDHEGNRSREGTYWNVFDA